Protein AF-A0A0B7H0G2-F1 (afdb_monomer)

Radius of gyration: 26.74 Å; Cα contacts (8 Å, |Δi|>4): 388; chains: 1; bounding box: 80×54×61 Å

InterPro domains:
  IPR007730 Sporulation-like domain [PF05036] (274-330)
  IPR007730 Sporulation-like domain [PS51724] (266-340)
  IPR036680 Sporulation-like domain superfamily [G3DSA:3.30.70.1070] (274-339)
  IPR036680 Sporulation-like domain su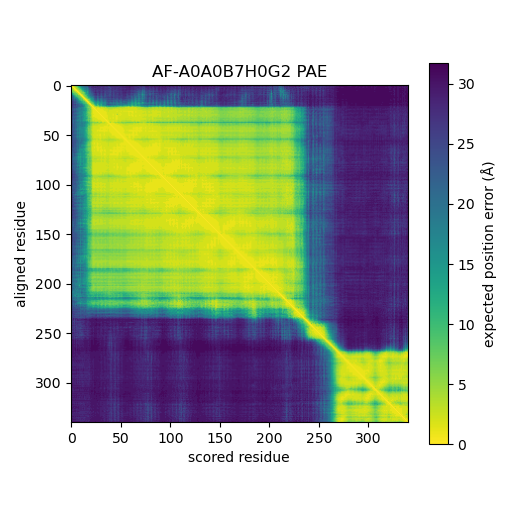perfamily [SSF110997] (275-338)
  IPR060313 TP_0752-like, middle domain [PF27498] (148-232)

Nearest PDB structures (foldseek):
  4gpk-assembly1_A  TM=4.402E-01  e=2.866E-02  Bacillus thuringiensis serovar thuringiensis
  4gpk-assembly2_F  TM=4.209E-01  e=4.394E-02  Bacillus thuringiensis serovar thuringiensis
  4gpk-assembly1_D  TM=4.429E-01  e=1.083E-01  Bacillus thuringiensis serovar thuringiensis
  4gpk-assembly2_E  TM=4.405E-01  e=1.440E-01  Bacillus thuringiensis serovar thuringiensis
  7kdt-assembly1_A  TM=3.757E-01  e=1.915E-01  Homo sapiens

Solvent-accessible surface area (backbone atoms only — not comparable to full-atom values): 19183 Å² total; per-residue (Å²): 136,81,86,83,78,87,77,92,74,69,88,83,74,79,90,63,89,72,69,67,89,78,56,53,73,67,45,48,52,51,50,54,57,31,71,68,43,96,42,71,68,56,24,50,54,45,48,69,62,51,35,79,67,46,86,49,66,70,46,27,26,53,36,25,48,52,48,19,54,53,29,45,75,72,67,37,20,61,65,16,19,54,26,19,47,56,22,22,73,69,40,58,73,72,58,18,53,53,28,42,53,52,17,27,50,20,19,41,49,54,69,35,55,67,64,20,50,55,47,42,51,54,46,60,76,73,37,57,85,86,35,66,68,32,43,50,44,54,49,52,50,35,54,48,40,43,52,66,39,90,45,72,64,51,29,49,53,22,50,50,50,44,56,53,43,55,72,37,74,76,32,59,95,43,33,57,59,38,34,41,51,52,24,58,31,65,63,41,63,67,42,46,51,48,34,40,71,76,35,65,85,38,70,52,29,32,35,81,69,70,75,40,84,80,75,94,41,57,42,70,70,60,39,67,56,38,65,68,55,53,50,46,59,66,68,60,56,74,82,67,50,73,68,52,52,51,46,52,49,52,49,56,50,52,72,72,66,77,86,78,81,92,74,81,85,63,76,93,67,77,43,60,19,31,37,63,45,80,25,77,48,62,70,62,39,48,54,54,45,53,52,40,46,76,73,71,45,70,66,47,79,44,81,45,69,46,98,85,70,51,59,32,28,34,33,38,28,67,40,48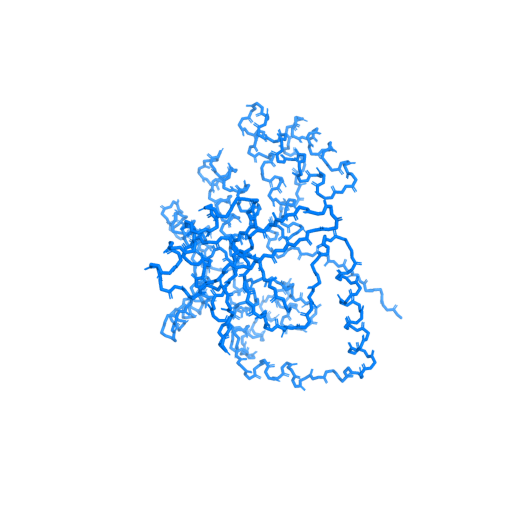,101,80,67,50,44,69,59,52,40,46,75,73,72,45,68,70,42,78,39,116

Organism: Treponema phagedenis (NCBI:txid162)

Foldseek 3Di:
DDDDDDDQDQPDPPPCPDPVVPADPVLVVQQVVLVPDPDLVSSLVSLVPVLVVDPDLVSSLVSLQNSLVSCSSVLNLVSSLVSLVSNLVSDDQPSNLVSLLSSLVSCLLVVVLVVNVVSLVVSCVRDDPLALSNLSSLVSVLLSQQLPPPDPVSNVVSLVSLVVLCPDPSNVVPVLVSLLLVCQAEVDPVSLVCNCVVPVPDVSNCPSVVNDPDPPGPSSVSRHHDVVVVVVVVVPDPPQDPVNVVVVVVVVVVVVDDDDDDDDPDPPDLFQWWWQDKALDPVVLVVVCVVCVVVVFDKDWDWDQDPVRRIITIIIGGADPVSCVVVVCVVVVTDIDGHD

Sequence (340 aa):
MKPIIFFLFAFFLNGTVFAQSGYSPAVKKLINSGLSLASAEKTIAYFSQEIPKLSAVQDRKSGFLFFANYLRLYGKNEEALLRYKEAAFLSEGKERIKHLLDAAQSAMASDKTEEAHEILQELSDICTAGSADHSKVLLYQALLDIQTAANAEEFSAALQKIQAYASKKSFAAYHSILLFTLWWINGDAAVKEKLVKQFPKSMEAAAVSGSVDISPSVFWYLMPRNPDMIKKFLSETTTYTDSQYTQARAIAEKFRETPATKQEEAAISIPKGYQLGFFKDKANAEKLLTELQKKGFTAKIQKETRASGTIYYQLFTPEDAKGSIGLKLKAAGYETFPIF

Secondary structure (DSSP, 8-state):
----------TT--S-S--GGG--HHHHHHHHHHHTSSSHHHHHHHHHHHGGG-SSHHHHHHHHHHHHHHHHHTT-HHHHHHHHHHHHHT--HHHHHHHHHHHHHHHHHTT-HHHHHHHHHHHHHHSPTTSHHHHHHHHHHHHHHHHH--SHHHHHHHHHHHHHHHH-GGGGGGHHHHHHHHHHHH--HHHHHHHHHH-TTSHHHHHHTTSSPPP--HHHHHS---HHHHHHHHHS-----HHHHHHHHHHHHHTT-S-S--------PPPSEEEEEEESSHHHHHHHHHHHHHTT---EEEEEE-TTS-EEEEEEEEPPTTS-HHHHHHHTT---EEE-

Mean predicted aligned error: 16.68 Å

pLDDT: mean 80.67, std 19.65, range [24.5, 97.81]

Structure (mmCIF, N/CA/C/O backbone):
data_AF-A0A0B7H0G2-F1
#
_entry.id   AF-A0A0B7H0G2-F1
#
loop_
_atom_site.group_PDB
_atom_site.id
_atom_site.type_symbol
_atom_site.label_atom_id
_atom_site.label_alt_id
_atom_site.label_comp_id
_atom_site.label_asym_id
_atom_site.label_entity_id
_atom_site.label_seq_id
_atom_site.pdbx_PDB_ins_code
_atom_site.Cartn_x
_atom_site.Cartn_y
_atom_site.Cartn_z
_atom_site.occupancy
_atom_site.B_iso_or_equiv
_atom_site.auth_seq_id
_atom_site.auth_comp_id
_atom_site.auth_asym_id
_atom_site.auth_atom_id
_atom_site.pdbx_PDB_model_num
ATOM 1 N N . MET A 1 1 ? -9.918 -33.971 10.025 1.00 32.53 1 MET A N 1
ATOM 2 C CA . MET A 1 1 ? -8.868 -32.952 9.812 1.00 32.53 1 MET A CA 1
ATOM 3 C C . MET A 1 1 ? -9.206 -32.209 8.532 1.00 32.53 1 MET A C 1
ATOM 5 O O . MET A 1 1 ? -9.250 -32.840 7.485 1.00 32.53 1 MET A O 1
ATOM 9 N N . LYS A 1 2 ? -9.581 -30.929 8.620 1.00 24.50 2 LYS A N 1
ATOM 10 C CA . LYS A 1 2 ? -9.848 -30.103 7.433 1.00 24.50 2 LYS A CA 1
ATOM 11 C C . LYS A 1 2 ? -8.510 -29.546 6.926 1.00 24.50 2 LYS A C 1
ATOM 13 O O . LYS A 1 2 ? -7.713 -29.132 7.766 1.00 24.50 2 LYS A O 1
ATOM 18 N N . PRO A 1 3 ? -8.240 -29.554 5.613 1.00 28.17 3 PRO A N 1
ATOM 19 C CA . PRO A 1 3 ? -7.011 -28.987 5.079 1.00 28.17 3 PRO A CA 1
ATOM 20 C C . PRO A 1 3 ? -7.015 -27.473 5.313 1.00 28.17 3 PRO A C 1
ATOM 22 O O . PRO A 1 3 ? -7.917 -26.769 4.862 1.00 28.17 3 PRO A O 1
ATOM 25 N N . ILE A 1 4 ? -6.023 -26.989 6.059 1.00 32.16 4 ILE A N 1
ATOM 26 C CA . ILE A 1 4 ? -5.746 -25.562 6.225 1.00 32.16 4 ILE A CA 1
ATOM 27 C C . ILE A 1 4 ? -5.095 -25.107 4.922 1.00 32.16 4 ILE A C 1
ATOM 29 O O . ILE A 1 4 ? -3.953 -25.456 4.629 1.00 32.16 4 ILE A O 1
ATOM 33 N N . ILE A 1 5 ? -5.855 -24.384 4.109 1.00 28.20 5 ILE A N 1
ATOM 34 C CA . ILE A 1 5 ? -5.356 -23.769 2.885 1.00 28.20 5 ILE A CA 1
ATOM 35 C C . ILE A 1 5 ? -4.750 -22.421 3.283 1.00 28.20 5 ILE A C 1
ATOM 37 O O . ILE A 1 5 ? -5.477 -21.487 3.612 1.00 28.20 5 ILE A O 1
ATOM 41 N N . PHE A 1 6 ? -3.421 -22.322 3.266 1.00 26.30 6 PHE A N 1
ATOM 42 C CA . PHE A 1 6 ? -2.716 -21.044 3.363 1.00 26.30 6 PHE A CA 1
ATOM 43 C C . PHE A 1 6 ? -2.875 -20.296 2.032 1.00 26.30 6 PHE A C 1
ATOM 45 O O . PHE A 1 6 ? -2.197 -20.608 1.054 1.00 26.30 6 PHE A O 1
ATOM 52 N N . PHE A 1 7 ? -3.784 -19.321 1.980 1.00 31.03 7 PHE A N 1
ATOM 53 C CA . PHE A 1 7 ? -3.836 -18.344 0.891 1.00 31.03 7 PHE A CA 1
ATOM 54 C C . PHE A 1 7 ? -3.073 -17.084 1.307 1.00 31.03 7 PHE A C 1
ATOM 56 O O . PHE A 1 7 ? -3.474 -16.365 2.217 1.00 31.03 7 PHE A O 1
ATOM 63 N N . LEU A 1 8 ? -1.963 -16.823 0.621 1.00 33.53 8 LEU A N 1
ATOM 64 C CA . LEU A 1 8 ? -1.166 -15.607 0.743 1.00 33.53 8 LEU A CA 1
ATOM 65 C C . LEU A 1 8 ? -1.866 -14.522 -0.093 1.00 33.53 8 LEU A C 1
ATOM 67 O O . LEU A 1 8 ? -1.796 -14.554 -1.320 1.00 33.53 8 LEU A O 1
ATOM 71 N N . PHE A 1 9 ? -2.616 -13.618 0.545 1.00 37.59 9 PHE A N 1
ATOM 72 C CA . PHE A 1 9 ? -3.346 -12.555 -0.156 1.00 37.59 9 PHE A CA 1
ATOM 73 C C . PHE A 1 9 ? -2.851 -11.174 0.276 1.00 37.59 9 PHE A C 1
ATOM 75 O O . PHE A 1 9 ? -3.058 -10.732 1.405 1.00 37.59 9 PHE A O 1
ATOM 82 N N . ALA A 1 10 ? -2.193 -10.490 -0.660 1.00 37.47 10 ALA A N 1
ATOM 83 C CA . ALA A 1 10 ? -1.831 -9.090 -0.539 1.00 37.47 10 ALA A CA 1
ATOM 84 C C . ALA A 1 10 ? -3.112 -8.247 -0.464 1.00 37.47 10 ALA A C 1
ATOM 86 O O . ALA A 1 10 ? -3.940 -8.263 -1.379 1.00 37.47 10 ALA A O 1
ATOM 87 N N . PHE A 1 11 ? -3.284 -7.505 0.628 1.00 39.31 11 PHE A N 1
ATOM 88 C CA . PHE A 1 11 ? -4.347 -6.512 0.725 1.00 39.31 11 PHE A CA 1
ATOM 89 C C . PHE A 1 11 ? -4.209 -5.513 -0.446 1.00 39.31 11 PHE A C 1
ATOM 91 O O . PHE A 1 11 ? -3.117 -5.007 -0.724 1.00 39.31 11 PHE A O 1
ATOM 98 N N . PHE A 1 12 ? -5.339 -5.253 -1.116 1.00 39.47 12 PHE A N 1
ATOM 99 C CA . PHE A 1 12 ? -5.545 -4.311 -2.230 1.00 39.47 12 PHE A CA 1
ATOM 100 C C . PHE A 1 12 ? -5.109 -4.716 -3.648 1.00 39.47 12 PHE A C 1
ATOM 102 O O . PHE A 1 12 ? -4.665 -3.877 -4.433 1.00 39.47 12 PHE A O 1
ATOM 109 N N . LEU A 1 13 ? -5.335 -5.964 -4.046 1.00 36.62 13 LEU A N 1
ATOM 110 C CA . LEU A 1 13 ? -5.293 -6.330 -5.462 1.00 36.62 13 LEU A CA 1
ATOM 111 C C . LEU A 1 13 ? -6.615 -5.960 -6.152 1.00 36.62 13 LEU A C 1
ATOM 113 O O . LEU A 1 13 ? -7.529 -6.776 -6.264 1.00 36.62 13 LEU A O 1
ATOM 117 N N . ASN A 1 14 ? -6.716 -4.727 -6.660 1.00 36.97 14 ASN A N 1
ATOM 118 C CA . ASN A 1 14 ? -7.610 -4.474 -7.790 1.00 36.97 14 ASN A CA 1
ATOM 119 C C . ASN A 1 14 ? -7.102 -5.310 -8.975 1.00 36.97 14 ASN A C 1
ATOM 121 O O . ASN A 1 14 ? -6.176 -4.899 -9.656 1.00 36.97 14 ASN A O 1
ATOM 125 N N . GLY A 1 15 ? -7.674 -6.499 -9.175 1.00 38.47 15 GLY A N 1
ATOM 126 C CA . GLY A 1 15 ? -7.979 -7.126 -10.469 1.00 38.47 15 GLY A CA 1
ATOM 127 C C . GLY A 1 15 ? -6.938 -7.234 -11.596 1.00 38.47 15 GLY A C 1
ATOM 128 O O . GLY A 1 15 ? -7.325 -7.655 -12.680 1.00 38.47 15 GLY A O 1
ATOM 129 N N . THR A 1 16 ? -5.660 -6.901 -11.418 1.00 42.38 16 THR A N 1
ATOM 130 C CA . THR A 1 16 ? -4.649 -6.989 -12.491 1.00 42.38 16 THR A CA 1
ATOM 131 C C . THR A 1 16 ? -3.380 -7.683 -12.019 1.00 42.38 16 THR A C 1
ATOM 133 O O . THR A 1 16 ? -2.269 -7.212 -12.255 1.00 42.38 16 THR A O 1
ATOM 136 N N . VAL A 1 17 ? -3.528 -8.821 -11.341 1.00 43.28 17 VAL A N 1
ATOM 137 C CA . VAL A 1 17 ? -2.393 -9.699 -11.038 1.00 43.28 17 VAL A CA 1
ATOM 138 C C . VAL A 1 17 ? -1.985 -10.379 -12.345 1.00 43.28 17 VAL A C 1
ATOM 140 O O . VAL A 1 17 ? -2.500 -11.428 -12.713 1.00 43.28 17 VAL A O 1
ATOM 143 N N . PHE A 1 18 ? -1.105 -9.702 -13.081 1.00 51.56 18 PHE A N 1
ATOM 144 C CA . PHE A 1 18 ? -0.409 -10.175 -14.277 1.00 51.56 18 PHE A CA 1
ATOM 145 C C . PHE A 1 18 ? -1.305 -10.550 -15.467 1.00 51.56 18 PHE A C 1
ATOM 147 O O . PHE A 1 18 ? -1.316 -11.690 -15.929 1.00 51.56 18 PHE A O 1
ATOM 154 N N . ALA A 1 19 ? -1.986 -9.569 -16.064 1.00 42.84 19 ALA A N 1
ATOM 155 C CA . ALA A 1 19 ? -2.494 -9.740 -17.426 1.00 42.84 19 ALA A CA 1
ATOM 156 C C . ALA A 1 19 ? -1.312 -9.783 -18.423 1.00 42.84 19 ALA A C 1
ATOM 158 O O . ALA A 1 19 ? -0.962 -8.782 -19.046 1.00 42.84 19 ALA A O 1
ATOM 159 N N . GLN A 1 20 ? -0.675 -10.951 -18.577 1.00 50.38 20 GLN A N 1
ATOM 160 C CA . GLN A 1 20 ? 0.454 -11.155 -19.500 1.00 50.38 20 GLN A CA 1
ATOM 161 C C . GLN A 1 20 ? 0.097 -10.899 -20.975 1.00 50.38 20 GLN A C 1
ATOM 163 O O . GLN A 1 20 ? 0.991 -10.706 -21.803 1.00 50.38 20 GLN A O 1
ATOM 168 N N . SER A 1 21 ? -1.191 -10.880 -21.323 1.00 50.28 21 SER A N 1
ATOM 169 C CA . SER A 1 21 ? -1.671 -10.627 -22.684 1.00 50.28 21 SER A CA 1
ATOM 170 C C . SER A 1 21 ? -1.319 -9.226 -23.202 1.00 50.28 21 SER A C 1
ATOM 172 O O . SER A 1 21 ? -1.209 -9.066 -24.414 1.00 50.28 21 SER A O 1
ATOM 174 N N . GLY A 1 22 ? -1.057 -8.252 -22.318 1.00 71.81 22 GLY A N 1
ATOM 175 C CA . GLY A 1 22 ? -0.730 -6.867 -22.687 1.00 71.81 22 GLY A CA 1
ATOM 176 C C . GLY A 1 22 ? 0.762 -6.531 -22.825 1.00 71.81 22 GLY A C 1
ATOM 177 O O . GLY A 1 22 ? 1.088 -5.443 -23.289 1.00 71.81 22 GLY A O 1
ATOM 178 N N . TYR A 1 23 ? 1.683 -7.423 -22.439 1.00 86.81 23 TYR A N 1
ATOM 179 C CA . TYR A 1 23 ? 3.118 -7.110 -22.474 1.00 86.81 23 TYR A CA 1
ATOM 180 C C . TYR A 1 23 ? 3.740 -7.301 -23.861 1.00 86.81 23 TYR A C 1
ATOM 182 O O . TYR A 1 23 ? 3.454 -8.280 -24.566 1.00 86.81 23 TYR A O 1
ATOM 190 N N . SER A 1 24 ? 4.666 -6.403 -24.209 1.00 91.12 24 SER A N 1
ATOM 191 C CA . SER A 1 24 ? 5.514 -6.544 -25.392 1.00 91.12 24 SER A CA 1
ATOM 192 C C . SER A 1 24 ? 6.410 -7.791 -25.289 1.00 91.12 24 SER A C 1
ATOM 194 O O . SER A 1 24 ? 6.661 -8.297 -24.187 1.00 91.12 24 SER A O 1
ATOM 196 N N . PRO A 1 25 ? 6.935 -8.310 -26.415 1.00 93.38 25 PRO A N 1
ATOM 197 C CA . PRO A 1 25 ? 7.859 -9.444 -26.395 1.00 93.38 25 PRO A CA 1
ATOM 198 C C . PRO A 1 25 ? 9.109 -9.198 -25.538 1.00 93.38 25 PRO A C 1
ATOM 200 O O . PRO A 1 25 ? 9.573 -10.116 -24.861 1.00 93.38 25 PRO A O 1
ATOM 203 N N . ALA A 1 26 ? 9.624 -7.963 -25.524 1.00 92.88 26 ALA A N 1
ATOM 204 C CA . ALA A 1 26 ? 10.785 -7.586 -24.724 1.00 92.88 26 ALA A CA 1
ATOM 205 C C . ALA A 1 26 ? 10.489 -7.699 -23.221 1.00 92.88 26 ALA A C 1
ATOM 207 O O . ALA A 1 26 ? 11.238 -8.349 -22.490 1.00 92.88 26 ALA A O 1
ATOM 208 N N . VAL A 1 27 ? 9.350 -7.156 -22.777 1.00 93.44 27 VAL A N 1
ATOM 209 C CA . VAL A 1 27 ? 8.922 -7.226 -21.373 1.00 93.44 27 VAL A CA 1
ATOM 210 C C . VAL A 1 27 ? 8.615 -8.667 -20.962 1.00 93.44 27 VAL A C 1
ATOM 212 O O . VAL A 1 27 ? 9.053 -9.103 -19.902 1.00 93.44 27 VAL A O 1
ATOM 215 N N . LYS A 1 28 ? 7.952 -9.457 -21.819 1.00 93.69 28 LYS A N 1
ATOM 216 C CA . LYS A 1 28 ? 7.711 -10.892 -21.567 1.00 93.69 28 LYS A CA 1
ATOM 217 C C . LYS A 1 28 ? 9.012 -11.667 -21.379 1.00 93.69 28 LYS A C 1
ATOM 219 O O . LYS A 1 28 ? 9.132 -12.445 -20.437 1.00 93.69 28 LYS A O 1
ATOM 224 N N . LYS A 1 29 ? 9.999 -11.444 -22.254 1.00 94.50 29 LYS A N 1
ATOM 225 C CA . LYS A 1 29 ? 11.314 -12.090 -22.158 1.00 94.50 29 LYS A CA 1
ATOM 226 C C . LYS A 1 29 ? 12.040 -11.705 -20.868 1.00 94.50 29 LYS A C 1
ATOM 228 O O . LYS A 1 29 ? 12.620 -12.583 -20.231 1.00 94.50 29 LYS A O 1
ATOM 233 N N . LEU A 1 30 ? 11.992 -10.430 -20.481 1.00 95.38 30 LEU A N 1
ATOM 234 C CA . LEU A 1 30 ? 12.584 -9.947 -19.233 1.00 95.38 30 LEU A CA 1
ATOM 235 C C . LEU A 1 30 ? 11.906 -10.592 -18.017 1.00 95.38 30 LEU A C 1
ATOM 237 O O . LEU A 1 30 ? 12.595 -11.143 -17.164 1.00 95.38 30 LEU A O 1
ATOM 241 N N . ILE A 1 31 ? 10.570 -10.602 -17.967 1.00 94.00 31 ILE A N 1
ATOM 242 C CA . ILE A 1 31 ? 9.806 -11.219 -16.873 1.00 94.00 31 ILE A CA 1
ATOM 243 C C . ILE A 1 31 ? 10.135 -12.708 -16.757 1.00 94.00 31 ILE A C 1
ATOM 245 O O . ILE A 1 31 ? 10.479 -13.168 -15.673 1.00 94.00 31 ILE A O 1
ATOM 249 N N . ASN A 1 32 ? 10.085 -13.455 -17.863 1.00 94.00 32 ASN A N 1
ATOM 250 C CA . ASN A 1 32 ? 10.365 -14.891 -17.850 1.00 94.00 32 ASN A CA 1
ATOM 251 C C . ASN A 1 32 ? 11.802 -15.187 -17.404 1.00 94.00 32 ASN A C 1
ATOM 253 O O . ASN A 1 32 ? 12.017 -16.099 -16.610 1.00 94.00 32 ASN A O 1
ATOM 257 N N . SER A 1 33 ? 12.774 -14.392 -17.864 1.00 93.94 33 SER A N 1
ATOM 258 C CA . SER A 1 33 ? 14.169 -14.507 -17.421 1.00 93.94 33 SER A CA 1
ATOM 259 C C . SER A 1 33 ? 14.297 -14.263 -15.917 1.00 93.94 33 SER A C 1
ATOM 261 O O . SER A 1 33 ? 14.892 -15.082 -15.222 1.00 93.94 33 SER A O 1
ATOM 263 N N . GLY A 1 34 ? 13.694 -13.190 -15.399 1.00 91.56 34 GLY A N 1
ATOM 264 C CA . GLY A 1 34 ? 13.756 -12.866 -13.975 1.00 91.56 34 GLY A CA 1
ATOM 265 C C . GLY A 1 34 ? 13.068 -13.909 -13.098 1.00 91.56 34 GLY A C 1
ATOM 266 O O . GLY A 1 34 ? 13.663 -14.383 -12.139 1.00 91.56 34 GLY A O 1
ATOM 267 N N . LEU A 1 35 ? 11.852 -14.334 -13.453 1.00 92.44 35 LEU A N 1
ATOM 268 C CA . LEU A 1 35 ? 11.097 -15.335 -12.688 1.00 92.44 35 LEU A CA 1
ATOM 269 C C . LEU A 1 35 ? 11.710 -16.743 -12.737 1.00 92.44 35 LEU A C 1
ATOM 271 O O . LEU A 1 35 ? 11.382 -17.569 -11.892 1.00 92.44 35 LEU A O 1
ATOM 275 N N . SER A 1 36 ? 12.591 -17.025 -13.703 1.00 93.75 36 SER A N 1
ATOM 276 C CA . SER A 1 36 ? 13.335 -18.292 -13.765 1.00 93.75 36 SER A CA 1
ATOM 277 C C . SER A 1 36 ? 14.493 -18.379 -12.761 1.00 93.75 36 SER A C 1
ATOM 279 O O . SER A 1 36 ? 15.094 -19.443 -12.602 1.00 93.75 36 SER A O 1
ATOM 281 N N . LEU A 1 37 ? 14.827 -17.276 -12.082 1.00 91.19 37 LEU A N 1
ATOM 282 C CA . LEU A 1 37 ? 15.909 -17.241 -11.104 1.00 91.19 37 LEU A CA 1
ATOM 283 C C . LEU A 1 37 ? 15.518 -17.949 -9.802 1.00 91.19 37 LEU A C 1
ATOM 285 O O . LEU A 1 37 ? 14.370 -17.954 -9.371 1.00 91.19 37 LEU A O 1
ATOM 289 N N . ALA A 1 38 ? 16.523 -18.532 -9.149 1.00 85.00 38 ALA A N 1
ATOM 290 C CA . ALA A 1 38 ? 16.329 -19.447 -8.025 1.00 85.00 38 ALA A CA 1
ATOM 291 C C . ALA A 1 38 ? 15.838 -18.798 -6.715 1.00 85.00 38 ALA A C 1
ATOM 293 O O . ALA A 1 38 ? 15.498 -19.526 -5.786 1.00 85.00 38 ALA A O 1
ATOM 294 N N . SER A 1 39 ? 15.851 -17.465 -6.590 1.00 90.44 39 SER A N 1
ATOM 295 C CA . SER A 1 39 ? 15.411 -16.782 -5.366 1.00 90.44 39 SER A CA 1
ATOM 296 C C . SER A 1 39 ? 14.827 -15.401 -5.647 1.00 90.44 39 SER A C 1
ATOM 298 O O . SER A 1 39 ? 15.157 -14.769 -6.654 1.00 90.44 39 SER A O 1
ATOM 300 N N . ALA A 1 40 ? 13.991 -14.917 -4.724 1.00 89.00 40 ALA A N 1
ATOM 301 C CA . ALA A 1 40 ? 13.360 -13.607 -4.826 1.00 89.00 40 ALA A CA 1
ATOM 302 C C . ALA A 1 40 ? 14.392 -12.471 -4.854 1.00 89.00 40 ALA A C 1
ATOM 304 O O . ALA A 1 40 ? 14.242 -11.525 -5.618 1.00 89.00 40 ALA A O 1
ATOM 305 N N . GLU A 1 41 ? 15.483 -12.585 -4.098 1.00 92.69 41 GLU A N 1
ATOM 306 C CA . GLU A 1 41 ? 16.562 -11.593 -4.058 1.00 92.69 41 GLU A CA 1
ATOM 307 C C . GLU A 1 41 ? 17.255 -11.477 -5.415 1.00 92.69 41 GLU A C 1
ATOM 309 O O . GLU A 1 41 ? 17.498 -10.370 -5.895 1.00 92.69 41 GLU A O 1
ATOM 314 N N . LYS A 1 42 ? 17.530 -12.615 -6.068 1.00 91.69 42 LYS A N 1
ATOM 315 C CA . LYS A 1 42 ? 18.118 -12.634 -7.414 1.00 91.69 42 LYS A CA 1
ATOM 316 C C . LYS A 1 42 ? 17.160 -12.037 -8.440 1.00 91.69 42 LYS A C 1
ATOM 318 O O . LYS A 1 42 ? 17.595 -11.251 -9.276 1.00 91.69 42 LYS A O 1
ATOM 323 N N . THR A 1 43 ? 15.872 -12.360 -8.345 1.00 93.88 43 THR A N 1
ATOM 324 C CA . THR A 1 43 ? 14.821 -11.791 -9.199 1.00 93.88 43 THR A CA 1
ATOM 325 C C . THR A 1 43 ? 14.707 -10.276 -9.034 1.00 93.88 43 THR A C 1
ATOM 327 O O . THR A 1 43 ? 14.676 -9.549 -10.024 1.00 93.88 43 THR A O 1
ATOM 330 N N . ILE A 1 44 ? 14.716 -9.781 -7.794 1.00 92.94 44 ILE A N 1
ATOM 331 C CA . ILE A 1 44 ? 14.668 -8.347 -7.477 1.00 92.94 44 ILE A CA 1
ATOM 332 C C . ILE A 1 44 ? 15.905 -7.630 -8.019 1.00 92.94 44 ILE A C 1
ATOM 334 O O . ILE A 1 44 ? 15.772 -6.604 -8.686 1.00 92.94 44 ILE A O 1
ATOM 338 N N . ALA A 1 45 ? 17.100 -8.178 -7.780 1.00 93.56 45 ALA A N 1
ATOM 339 C CA . ALA A 1 45 ? 18.346 -7.612 -8.289 1.00 93.56 45 ALA A CA 1
ATOM 340 C C . ALA A 1 45 ? 18.353 -7.556 -9.825 1.00 93.56 45 ALA A C 1
ATOM 342 O O . ALA A 1 45 ? 18.697 -6.527 -10.407 1.00 93.56 45 ALA A O 1
ATOM 343 N N . TYR A 1 46 ? 17.903 -8.633 -10.475 1.00 95.81 46 TYR A N 1
ATOM 344 C CA . TYR A 1 46 ? 17.782 -8.712 -11.926 1.00 95.81 46 TYR A CA 1
ATOM 345 C C . TYR A 1 46 ? 16.828 -7.647 -12.481 1.00 95.81 46 TYR A C 1
ATOM 347 O O . TYR A 1 46 ? 17.203 -6.891 -13.375 1.00 95.81 46 TYR A O 1
ATOM 355 N N . PHE A 1 47 ? 15.616 -7.528 -11.933 1.00 96.62 47 PHE A N 1
ATOM 356 C CA . PHE A 1 47 ? 14.650 -6.526 -12.391 1.00 96.62 47 PHE A CA 1
ATOM 357 C C . PHE A 1 47 ? 15.131 -5.092 -12.165 1.00 96.62 47 PHE A C 1
ATOM 359 O O . PHE A 1 47 ? 15.007 -4.269 -13.072 1.00 96.62 47 PHE A O 1
ATOM 366 N N . SER A 1 48 ? 15.742 -4.811 -11.012 1.00 94.19 48 SER A N 1
ATOM 367 C CA . SER A 1 48 ? 16.334 -3.503 -10.710 1.00 94.19 48 SER A CA 1
ATOM 368 C C . SER A 1 48 ? 17.395 -3.096 -11.740 1.00 94.19 48 SER A C 1
ATOM 370 O O . SER A 1 48 ? 17.465 -1.935 -12.141 1.00 94.19 48 SER A O 1
ATOM 372 N N . GLN A 1 49 ? 18.186 -4.059 -12.225 1.00 94.56 49 GLN A N 1
ATOM 373 C CA . GLN A 1 49 ? 19.248 -3.806 -13.194 1.00 94.56 49 GLN A CA 1
ATOM 374 C C . GLN A 1 49 ? 18.751 -3.738 -14.646 1.00 94.56 49 GLN A C 1
ATOM 376 O O . GLN A 1 49 ? 19.233 -2.910 -15.420 1.00 94.56 49 GLN A O 1
ATOM 381 N N . GLU A 1 50 ? 17.833 -4.618 -15.045 1.00 96.00 50 GLU A N 1
ATOM 382 C CA . GLU A 1 50 ? 17.483 -4.809 -16.457 1.00 96.00 50 GLU A CA 1
ATOM 383 C C . GLU A 1 50 ? 16.322 -3.931 -16.930 1.00 96.00 50 GLU A C 1
ATOM 385 O O . GLU A 1 50 ? 16.317 -3.503 -18.085 1.00 96.00 50 GLU A O 1
ATOM 390 N N . ILE A 1 51 ? 15.359 -3.598 -16.063 1.00 93.31 51 ILE A N 1
ATOM 391 C CA . ILE A 1 51 ? 14.209 -2.768 -16.461 1.00 93.31 51 ILE A CA 1
ATOM 392 C C . ILE A 1 51 ? 14.645 -1.378 -16.953 1.00 93.31 51 ILE A C 1
ATOM 394 O O . ILE A 1 51 ? 14.180 -0.979 -18.023 1.00 93.31 51 ILE A O 1
ATOM 398 N N . PRO A 1 52 ? 15.564 -0.648 -16.282 1.00 93.12 52 PRO A N 1
ATOM 399 C CA . PRO A 1 52 ? 16.012 0.663 -16.760 1.00 93.12 52 PRO A CA 1
ATOM 400 C C . PRO A 1 52 ? 16.683 0.630 -18.142 1.00 93.12 52 PRO A C 1
ATOM 402 O O . PRO A 1 52 ? 16.702 1.646 -18.835 1.00 93.12 52 PRO A O 1
ATOM 405 N N . LYS A 1 53 ? 17.214 -0.528 -18.558 1.00 93.56 53 LYS A N 1
ATOM 406 C CA . LYS A 1 53 ? 17.918 -0.711 -19.838 1.00 93.56 53 LYS A CA 1
ATOM 407 C C . LYS A 1 53 ? 16.979 -0.935 -21.025 1.00 93.56 53 LYS A C 1
ATOM 409 O O . LYS A 1 53 ? 17.435 -0.893 -22.167 1.00 93.56 53 LYS A O 1
ATOM 414 N N . LEU A 1 54 ? 15.687 -1.187 -20.792 1.00 91.44 54 LEU A N 1
ATOM 415 C CA . LEU A 1 54 ? 14.712 -1.334 -21.875 1.00 91.44 54 LEU A CA 1
ATOM 416 C C . LE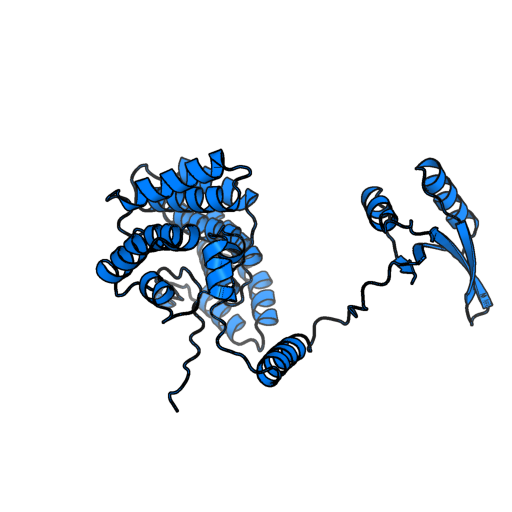U A 1 54 ? 14.654 -0.034 -22.682 1.00 91.44 54 LEU A C 1
ATOM 418 O O . LEU A 1 54 ? 14.559 1.047 -22.108 1.00 91.44 54 LEU A O 1
ATOM 422 N N . SER A 1 55 ? 14.705 -0.122 -24.010 1.00 88.81 55 SER A N 1
ATOM 423 C CA . SER A 1 55 ? 14.803 1.051 -24.888 1.00 88.81 55 SER A CA 1
ATOM 424 C C . SER A 1 55 ? 13.488 1.830 -24.988 1.00 88.81 55 SER A C 1
ATOM 426 O O . SER A 1 55 ? 13.491 3.062 -24.921 1.00 88.81 55 SER A O 1
ATOM 428 N N . ALA A 1 56 ? 12.355 1.131 -25.088 1.00 90.75 56 ALA A N 1
ATOM 429 C CA . ALA A 1 56 ? 11.043 1.755 -25.195 1.00 90.75 56 ALA A CA 1
ATOM 430 C C . ALA A 1 56 ? 10.527 2.248 -23.832 1.00 90.75 56 ALA A C 1
ATOM 432 O O . ALA A 1 56 ? 10.517 1.515 -22.844 1.00 90.75 56 ALA A O 1
ATOM 433 N N . VAL A 1 57 ? 10.017 3.485 -23.797 1.00 90.69 57 VAL A N 1
ATOM 434 C CA . VAL A 1 57 ? 9.400 4.090 -22.598 1.00 90.69 57 VAL A CA 1
ATOM 435 C C . VAL A 1 57 ? 8.251 3.226 -22.067 1.00 90.69 57 VAL A C 1
ATOM 437 O O . VAL A 1 57 ? 8.164 2.980 -20.866 1.00 90.69 57 VAL A O 1
ATOM 440 N N . GLN A 1 58 ? 7.403 2.718 -22.965 1.00 88.75 58 GLN A N 1
ATOM 441 C CA . GLN A 1 58 ? 6.266 1.864 -22.607 1.00 88.75 58 GLN A CA 1
ATOM 442 C C . GLN A 1 58 ? 6.703 0.520 -22.010 1.00 88.75 58 GLN A C 1
ATOM 444 O O . GLN A 1 58 ? 6.051 0.012 -21.094 1.00 88.75 58 GLN A O 1
ATOM 449 N N . ASP A 1 59 ? 7.829 -0.025 -22.476 1.00 92.19 59 ASP A N 1
ATOM 450 C CA . ASP A 1 59 ? 8.399 -1.257 -21.933 1.00 92.19 59 ASP A CA 1
ATOM 451 C C . ASP A 1 59 ? 8.972 -1.020 -20.533 1.00 92.19 59 ASP A C 1
ATOM 453 O O . ASP A 1 59 ? 8.698 -1.810 -19.630 1.00 92.19 59 ASP A O 1
ATOM 457 N N . ARG A 1 60 ? 9.683 0.099 -20.318 1.00 93.62 60 ARG A N 1
ATOM 458 C CA . ARG A 1 60 ? 10.149 0.505 -18.981 1.00 93.62 60 ARG A CA 1
ATOM 459 C C . ARG A 1 60 ? 8.987 0.676 -18.012 1.00 93.62 60 ARG A C 1
ATOM 461 O O . ARG A 1 60 ? 9.008 0.070 -16.948 1.00 93.62 60 ARG A O 1
ATOM 468 N N . LYS A 1 61 ? 7.947 1.426 -18.398 1.00 93.06 61 LYS A N 1
ATOM 469 C CA . LYS A 1 61 ? 6.728 1.599 -17.589 1.00 93.06 61 LYS A CA 1
ATOM 470 C C . LYS A 1 61 ? 6.128 0.245 -17.203 1.00 93.06 61 LYS A C 1
ATOM 472 O O . LYS A 1 61 ? 5.917 -0.027 -16.025 1.00 93.06 61 LYS A O 1
ATOM 477 N N . SER A 1 62 ? 5.895 -0.620 -18.189 1.00 92.12 62 SER A N 1
ATOM 478 C CA . SER A 1 62 ? 5.309 -1.948 -17.973 1.00 92.12 62 SER A CA 1
ATOM 479 C C . SER A 1 62 ? 6.182 -2.833 -17.078 1.00 92.12 62 SER A C 1
ATOM 481 O O . SER A 1 62 ? 5.660 -3.541 -16.216 1.00 92.12 62 SER A O 1
ATOM 483 N N . GLY A 1 63 ? 7.505 -2.764 -17.254 1.00 92.56 63 GLY A N 1
ATOM 484 C CA . GLY A 1 63 ? 8.485 -3.446 -16.416 1.00 92.56 63 GLY A CA 1
ATOM 485 C C . GLY A 1 63 ? 8.445 -2.956 -14.970 1.00 92.56 63 GLY A C 1
ATOM 486 O O . GLY A 1 63 ? 8.329 -3.775 -14.062 1.00 92.56 63 GLY A O 1
ATOM 487 N N . PHE A 1 64 ? 8.463 -1.639 -14.743 1.00 95.12 64 PHE A N 1
ATOM 488 C CA . PHE A 1 64 ? 8.377 -1.061 -13.400 1.00 95.12 64 PHE A CA 1
ATOM 489 C C . PHE A 1 64 ? 7.071 -1.434 -12.696 1.00 95.12 64 PHE A C 1
ATOM 491 O O . PHE A 1 64 ? 7.113 -1.818 -11.532 1.00 95.12 64 PHE A O 1
ATOM 498 N N . LEU A 1 65 ? 5.930 -1.430 -13.394 1.00 94.75 65 LEU A N 1
ATOM 499 C CA . LEU A 1 65 ? 4.655 -1.881 -12.821 1.00 94.75 65 LEU A CA 1
ATOM 500 C C . LEU A 1 65 ? 4.672 -3.357 -12.438 1.00 94.75 65 LEU A C 1
ATOM 502 O O . LEU A 1 65 ? 4.188 -3.727 -11.367 1.00 94.75 65 LEU A O 1
ATOM 506 N N . PHE A 1 66 ? 5.222 -4.215 -13.299 1.00 94.94 66 PHE A N 1
ATOM 507 C CA . PHE A 1 66 ? 5.383 -5.628 -12.971 1.00 94.94 66 PHE A CA 1
ATOM 508 C C . PHE A 1 66 ? 6.254 -5.793 -11.721 1.00 94.94 66 PHE A C 1
ATOM 510 O O . PHE A 1 66 ? 5.891 -6.516 -10.793 1.00 94.94 66 PHE A O 1
ATOM 517 N N . PHE A 1 67 ? 7.380 -5.083 -11.677 1.00 95.88 67 PHE A N 1
ATOM 518 C CA . PHE A 1 67 ? 8.332 -5.167 -10.583 1.00 95.88 67 PHE A CA 1
ATOM 519 C C . PHE A 1 67 ? 7.756 -4.633 -9.266 1.00 95.88 67 PHE A C 1
ATOM 521 O O . PHE A 1 67 ? 7.908 -5.282 -8.236 1.00 95.88 67 PHE A O 1
ATOM 528 N N . ALA A 1 68 ? 7.017 -3.523 -9.294 1.00 94.56 68 ALA A N 1
ATOM 529 C CA . ALA A 1 68 ? 6.323 -2.978 -8.129 1.00 94.56 68 ALA A CA 1
ATOM 530 C C . ALA A 1 68 ? 5.329 -3.987 -7.530 1.00 94.56 68 ALA A C 1
ATOM 532 O O . ALA A 1 68 ? 5.304 -4.216 -6.319 1.00 94.56 68 ALA A O 1
ATOM 533 N N . ASN A 1 69 ? 4.544 -4.648 -8.387 1.00 92.06 69 ASN A N 1
ATOM 534 C CA . ASN A 1 69 ? 3.627 -5.706 -7.969 1.00 92.06 69 ASN A CA 1
ATOM 535 C C . ASN A 1 69 ? 4.371 -6.908 -7.381 1.00 92.06 69 ASN A C 1
ATOM 537 O O . ASN A 1 69 ? 3.973 -7.418 -6.336 1.00 92.06 69 ASN A O 1
ATOM 541 N N . TYR A 1 70 ? 5.470 -7.328 -8.012 1.00 92.44 70 TYR A N 1
ATOM 542 C CA . TYR A 1 70 ? 6.318 -8.396 -7.491 1.00 92.44 70 TYR A CA 1
ATOM 543 C C . TYR A 1 70 ? 6.854 -8.052 -6.093 1.00 92.44 70 TYR A C 1
ATOM 545 O O . TYR A 1 70 ? 6.705 -8.846 -5.172 1.00 92.44 70 TYR A O 1
ATOM 553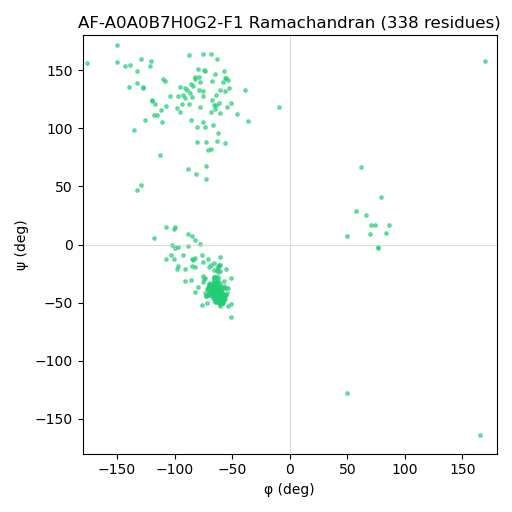 N N . LEU A 1 71 ? 7.388 -6.845 -5.893 1.00 91.88 71 LEU A N 1
ATOM 554 C CA . LEU A 1 71 ? 7.903 -6.380 -4.600 1.00 91.88 71 LEU A CA 1
ATOM 555 C C . LEU A 1 71 ? 6.831 -6.393 -3.500 1.00 91.88 71 LEU A C 1
ATOM 557 O O . LEU A 1 71 ? 7.103 -6.841 -2.384 1.00 91.88 71 LEU A O 1
ATOM 561 N N . ARG A 1 72 ? 5.594 -5.986 -3.817 1.00 87.19 72 ARG A N 1
ATOM 562 C CA . ARG A 1 72 ? 4.464 -6.044 -2.873 1.00 87.19 72 ARG A CA 1
ATOM 563 C C . ARG A 1 72 ? 4.135 -7.462 -2.412 1.00 87.19 72 ARG A C 1
ATOM 565 O O . ARG A 1 72 ? 3.790 -7.635 -1.247 1.00 87.19 72 ARG A O 1
ATOM 572 N N . LEU A 1 73 ? 4.270 -8.472 -3.277 1.00 86.25 73 LEU A N 1
ATOM 573 C CA . LEU A 1 73 ? 4.056 -9.875 -2.887 1.00 86.25 73 LEU A CA 1
ATOM 574 C C . LEU A 1 73 ? 5.045 -10.338 -1.808 1.00 86.25 73 LEU A C 1
ATOM 576 O O . LEU A 1 73 ? 4.707 -11.202 -1.005 1.00 86.25 73 LEU A O 1
ATOM 580 N N . TYR A 1 74 ? 6.233 -9.734 -1.762 1.00 86.25 74 TYR A N 1
ATOM 581 C CA . TYR A 1 74 ? 7.273 -10.013 -0.770 1.00 86.25 74 TYR A CA 1
ATOM 582 C C . TYR A 1 74 ? 7.311 -8.981 0.368 1.00 86.25 74 TYR A C 1
ATOM 584 O O . TYR A 1 74 ? 8.297 -8.905 1.096 1.00 86.25 74 TYR A O 1
ATOM 592 N N . GLY A 1 75 ? 6.268 -8.157 0.519 1.00 85.38 75 GLY A N 1
ATOM 593 C CA . GLY A 1 75 ? 6.181 -7.154 1.586 1.00 85.38 75 GLY A CA 1
ATOM 594 C C . GLY A 1 75 ? 7.158 -5.979 1.449 1.00 85.38 75 GLY A C 1
ATOM 595 O O . GLY A 1 75 ? 7.247 -5.152 2.354 1.00 85.38 75 GLY A O 1
ATOM 596 N N . LYS A 1 76 ? 7.866 -5.855 0.319 1.00 89.19 76 LYS A N 1
ATOM 597 C CA . LYS A 1 76 ? 8.843 -4.788 0.043 1.00 89.19 76 LYS A CA 1
ATOM 598 C C . LYS A 1 76 ? 8.144 -3.512 -0.433 1.00 89.19 76 LYS A C 1
ATOM 600 O O . LYS A 1 76 ? 8.337 -3.050 -1.557 1.00 89.19 76 LYS A O 1
ATOM 605 N N . ASN A 1 77 ? 7.279 -2.967 0.420 1.00 88.94 77 ASN A N 1
ATOM 606 C CA . ASN A 1 77 ? 6.382 -1.862 0.078 1.00 88.94 77 ASN A CA 1
ATOM 607 C C . ASN A 1 77 ? 7.124 -0.550 -0.226 1.00 88.94 77 ASN A C 1
ATOM 609 O O . ASN A 1 77 ? 6.741 0.139 -1.166 1.00 88.94 77 ASN A O 1
ATOM 613 N N . GLU A 1 78 ? 8.217 -0.250 0.478 1.00 91.94 78 GLU A N 1
ATOM 614 C CA . GLU A 1 78 ? 9.046 0.936 0.205 1.00 91.94 78 GLU A CA 1
ATOM 615 C C . GLU A 1 78 ? 9.749 0.844 -1.163 1.00 91.94 78 GLU A C 1
ATOM 617 O O . GLU A 1 78 ? 9.743 1.789 -1.949 1.00 91.94 78 GLU A O 1
ATOM 622 N N . GLU A 1 79 ? 10.289 -0.328 -1.513 1.00 93.31 79 GLU A N 1
ATOM 623 C CA . GLU A 1 79 ? 10.873 -0.546 -2.843 1.00 93.31 79 GLU A CA 1
ATOM 624 C C . GLU A 1 79 ? 9.792 -0.465 -3.935 1.00 93.31 79 GLU A C 1
ATOM 626 O O . GLU A 1 79 ? 10.035 0.097 -5.005 1.00 93.31 79 GLU A O 1
ATOM 631 N N . ALA A 1 80 ? 8.595 -1.003 -3.668 1.00 94.00 80 ALA A N 1
ATOM 632 C CA . ALA A 1 80 ? 7.463 -0.960 -4.590 1.00 94.00 80 ALA A CA 1
ATOM 633 C C . ALA A 1 80 ? 6.965 0.470 -4.838 1.00 94.00 80 ALA A C 1
ATOM 635 O O . ALA A 1 80 ? 6.685 0.816 -5.985 1.00 94.00 80 ALA A O 1
ATOM 636 N N . LEU A 1 81 ? 6.901 1.301 -3.793 1.00 95.56 81 LEU A N 1
ATOM 637 C CA . LEU A 1 81 ? 6.588 2.729 -3.876 1.00 95.56 81 LEU A CA 1
ATOM 638 C C . LEU A 1 81 ? 7.472 3.423 -4.916 1.00 95.56 81 LEU A C 1
ATOM 640 O O . LEU A 1 81 ? 6.954 4.057 -5.837 1.00 95.56 81 LEU A O 1
ATOM 644 N N . LEU A 1 82 ? 8.791 3.226 -4.836 1.00 95.38 82 LEU A N 1
ATOM 645 C CA . LEU A 1 82 ? 9.726 3.808 -5.798 1.00 95.38 82 LEU A CA 1
ATOM 646 C C . LEU A 1 82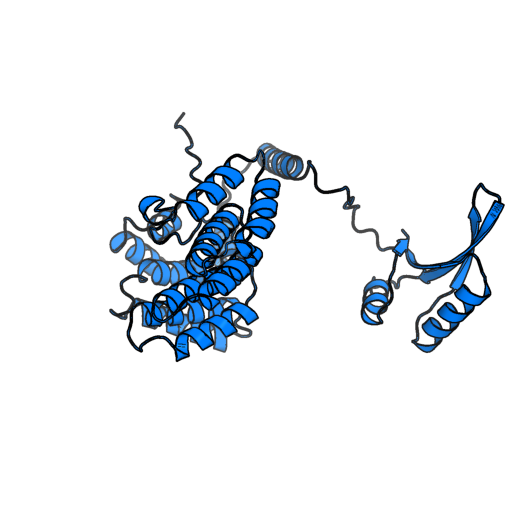 ? 9.424 3.353 -7.236 1.00 95.38 82 LEU A C 1
ATOM 648 O O . LEU A 1 82 ? 9.378 4.181 -8.145 1.00 95.38 82 LEU A O 1
ATOM 652 N N . ARG A 1 83 ? 9.142 2.060 -7.446 1.00 96.75 83 ARG A N 1
ATOM 653 C CA . ARG A 1 83 ? 8.812 1.534 -8.783 1.00 96.75 83 ARG A CA 1
ATOM 654 C C . ARG A 1 83 ? 7.490 2.075 -9.326 1.00 96.75 83 ARG A C 1
ATOM 656 O O . ARG A 1 83 ? 7.388 2.351 -10.520 1.00 96.75 83 ARG A O 1
ATOM 663 N N . TYR A 1 84 ? 6.483 2.267 -8.476 1.00 97.25 84 TYR A N 1
ATOM 664 C CA . TYR A 1 84 ? 5.239 2.916 -8.890 1.00 97.25 84 TYR A CA 1
ATOM 665 C C . TYR A 1 84 ? 5.451 4.384 -9.258 1.00 97.25 84 TYR A C 1
ATOM 667 O O . TYR A 1 84 ? 4.877 4.829 -10.250 1.00 97.25 84 TYR A O 1
ATOM 675 N N . LYS A 1 85 ? 6.309 5.119 -8.537 1.00 96.00 85 LYS A N 1
ATOM 676 C CA . LYS A 1 85 ? 6.685 6.498 -8.897 1.00 96.00 85 LYS A CA 1
ATOM 677 C C . LYS A 1 85 ? 7.418 6.554 -10.239 1.00 96.00 85 LYS A C 1
ATOM 679 O O . LYS A 1 85 ? 7.081 7.392 -11.071 1.00 96.00 85 LYS A O 1
ATOM 684 N N . GLU A 1 86 ? 8.347 5.631 -10.496 1.00 94.75 86 GLU A N 1
ATOM 685 C CA . GLU A 1 86 ? 9.021 5.504 -11.799 1.00 94.75 86 GLU A CA 1
ATOM 686 C C . GLU A 1 86 ? 8.017 5.210 -12.926 1.00 94.75 86 GLU A C 1
ATOM 688 O O . GLU A 1 86 ? 8.056 5.847 -13.978 1.00 94.75 86 GLU A O 1
ATOM 693 N N . ALA A 1 87 ? 7.063 4.301 -12.707 1.00 92.06 87 ALA A N 1
ATOM 694 C CA . ALA A 1 87 ? 6.007 4.030 -13.680 1.00 92.06 87 ALA A CA 1
ATOM 695 C C . ALA A 1 87 ? 5.078 5.238 -13.894 1.00 92.06 87 ALA A C 1
ATOM 697 O O . ALA A 1 87 ? 4.734 5.555 -15.035 1.00 92.06 87 ALA A O 1
ATOM 698 N N . ALA A 1 88 ? 4.693 5.935 -12.823 1.00 93.06 88 ALA A N 1
ATOM 699 C CA . ALA A 1 88 ? 3.860 7.132 -12.876 1.00 93.06 88 ALA A CA 1
ATOM 700 C C . ALA A 1 88 ? 4.544 8.277 -13.633 1.00 93.06 88 ALA A C 1
ATOM 702 O O . ALA A 1 88 ? 3.894 8.953 -14.425 1.00 93.06 88 ALA A O 1
ATOM 703 N N . PHE A 1 89 ? 5.853 8.458 -13.443 1.00 93.88 89 PHE A N 1
ATOM 704 C CA . PHE A 1 89 ? 6.649 9.446 -14.170 1.00 93.88 89 PHE A CA 1
ATOM 705 C C . PHE A 1 89 ? 6.637 9.206 -15.688 1.00 93.88 89 PHE A C 1
ATOM 707 O O . PHE A 1 89 ? 6.650 10.152 -16.467 1.00 93.88 89 PHE A O 1
ATOM 714 N N . LEU A 1 90 ? 6.560 7.942 -16.115 1.00 90.62 90 LEU A N 1
ATOM 715 C CA . LEU A 1 90 ? 6.465 7.547 -17.526 1.00 90.62 90 LEU A CA 1
ATOM 716 C C . LEU A 1 90 ? 5.017 7.475 -18.049 1.00 90.62 90 LEU A C 1
ATOM 718 O O . LEU A 1 90 ? 4.783 6.939 -19.137 1.00 90.62 90 LEU A O 1
ATOM 722 N N . SER A 1 91 ? 4.043 7.945 -17.270 1.00 91.44 91 SER A N 1
ATOM 723 C CA . SER A 1 91 ? 2.614 7.833 -17.565 1.00 91.44 91 SER A CA 1
ATOM 724 C C . SER A 1 91 ? 1.939 9.189 -17.655 1.00 91.44 91 SER A C 1
ATOM 726 O O . SER A 1 91 ? 2.376 10.165 -17.054 1.00 91.44 91 SER A O 1
ATOM 728 N N . GLU A 1 92 ? 0.802 9.224 -18.344 1.00 90.12 92 GLU A N 1
ATOM 729 C CA . GLU A 1 92 ? 0.002 10.434 -18.519 1.00 90.12 92 GLU A CA 1
ATOM 730 C C . GLU A 1 92 ? -1.467 10.186 -18.155 1.00 90.12 92 GLU A C 1
ATOM 732 O O . GLU A 1 92 ? -1.948 9.046 -18.107 1.00 90.12 92 GLU A O 1
ATOM 737 N N . GLY A 1 93 ? -2.189 11.272 -17.870 1.00 91.75 93 GLY A N 1
ATOM 738 C CA . GLY A 1 93 ? -3.626 11.257 -17.599 1.00 91.75 93 GLY A CA 1
ATOM 739 C C . GLY A 1 93 ? -4.048 10.210 -16.561 1.00 91.75 93 GLY A C 1
ATOM 740 O O . GLY A 1 93 ? -3.507 10.135 -15.458 1.00 91.75 93 GLY A O 1
ATOM 741 N N . LYS A 1 94 ? -5.032 9.378 -16.924 1.00 91.88 94 LYS A N 1
ATOM 742 C CA . LYS A 1 94 ? -5.616 8.374 -16.018 1.00 91.88 94 LYS A CA 1
ATOM 743 C C . LYS A 1 94 ? -4.646 7.264 -15.609 1.00 91.88 94 LYS A C 1
ATOM 745 O O . LYS A 1 94 ? -4.826 6.687 -14.542 1.00 91.88 94 LYS A O 1
ATOM 750 N N . GLU A 1 95 ? -3.652 6.929 -16.431 1.00 91.75 95 GLU A N 1
ATOM 751 C CA . GLU A 1 95 ? -2.665 5.903 -16.062 1.00 91.75 95 GLU A CA 1
ATOM 752 C C . GLU A 1 95 ? -1.758 6.407 -14.942 1.00 91.75 95 GLU A C 1
ATOM 754 O O . GLU A 1 95 ? -1.560 5.714 -13.945 1.00 91.75 95 GLU A O 1
ATOM 759 N N . ARG A 1 96 ? -1.306 7.661 -15.053 1.00 94.38 96 ARG A N 1
ATOM 760 C CA . ARG A 1 96 ? -0.508 8.321 -14.019 1.00 94.38 96 ARG A CA 1
ATOM 761 C C . ARG A 1 96 ? -1.224 8.342 -12.671 1.00 94.38 96 ARG 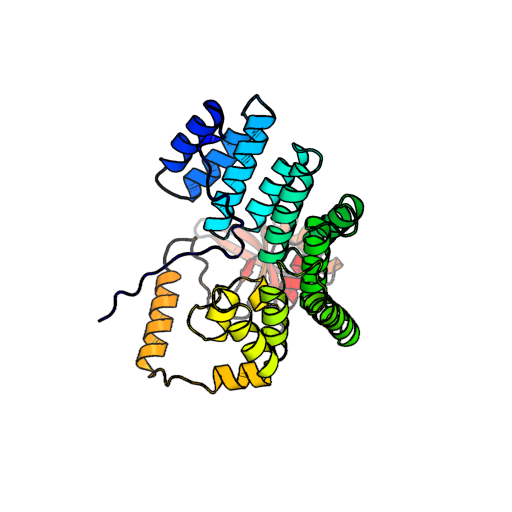A C 1
ATOM 763 O O . ARG A 1 96 ? -0.631 7.960 -11.668 1.00 94.38 96 ARG A O 1
ATOM 770 N N . ILE A 1 97 ? -2.508 8.713 -12.663 1.00 95.94 97 ILE A N 1
ATOM 771 C CA . ILE A 1 97 ? -3.349 8.721 -11.454 1.00 95.94 97 ILE A CA 1
ATOM 772 C C . ILE A 1 97 ? -3.378 7.337 -10.794 1.00 95.94 97 ILE A C 1
ATOM 774 O O . ILE A 1 97 ? -3.173 7.223 -9.588 1.00 95.94 97 ILE A O 1
ATOM 778 N N . LYS A 1 98 ? -3.585 6.270 -11.575 1.00 94.94 98 LYS A N 1
ATOM 779 C CA . LYS A 1 98 ? -3.613 4.900 -11.041 1.00 94.94 98 LYS A CA 1
ATOM 780 C C . LYS A 1 98 ? -2.289 4.514 -10.388 1.00 94.94 98 LYS A C 1
ATOM 782 O O . LYS A 1 98 ? -2.293 3.998 -9.278 1.00 94.94 98 LYS A O 1
ATOM 787 N N . HIS A 1 99 ? -1.168 4.797 -11.045 1.00 94.38 99 HIS A N 1
ATOM 788 C CA . HIS A 1 99 ? 0.148 4.428 -10.524 1.00 94.38 99 HIS A CA 1
ATOM 789 C C . HIS A 1 99 ? 0.543 5.246 -9.295 1.00 94.38 99 HIS A C 1
ATOM 791 O O . HIS A 1 99 ? 1.132 4.697 -8.372 1.00 94.38 99 HIS A O 1
ATOM 797 N N . LEU A 1 100 ? 0.162 6.524 -9.229 1.00 97.31 100 LEU A N 1
ATOM 798 C CA . LEU A 1 100 ? 0.328 7.327 -8.017 1.00 97.31 100 LEU A CA 1
ATOM 799 C C . LEU A 1 100 ? -0.569 6.841 -6.871 1.00 97.31 100 LEU A C 1
ATOM 801 O O . LEU A 1 100 ? -0.136 6.838 -5.725 1.00 97.31 100 LEU A O 1
ATOM 805 N N . LEU A 1 101 ? -1.788 6.370 -7.151 1.00 97.06 101 LEU A N 1
ATOM 806 C CA . LEU A 1 101 ? -2.634 5.739 -6.130 1.00 97.06 101 LEU A CA 1
ATOM 807 C C . LEU A 1 101 ? -2.010 4.447 -5.582 1.00 97.06 101 LEU A C 1
ATOM 809 O O . LEU A 1 101 ? -2.117 4.178 -4.384 1.00 97.06 101 LEU A O 1
ATOM 813 N N . ASP A 1 102 ? -1.366 3.654 -6.440 1.00 96.06 102 ASP A N 1
ATOM 814 C CA . ASP A 1 102 ? -0.628 2.460 -6.019 1.00 96.06 102 ASP A CA 1
ATOM 815 C C . ASP A 1 102 ? 0.637 2.833 -5.224 1.00 96.06 102 ASP A C 1
ATOM 817 O O . ASP A 1 102 ? 0.927 2.201 -4.207 1.00 96.06 102 ASP A O 1
ATOM 821 N N . ALA A 1 103 ? 1.333 3.906 -5.618 1.00 96.75 103 ALA A N 1
ATOM 822 C CA . ALA A 1 103 ? 2.458 4.475 -4.879 1.00 96.75 103 ALA A CA 1
ATOM 823 C C . ALA A 1 103 ? 2.036 4.937 -3.474 1.00 96.75 103 ALA A C 1
ATOM 825 O O . ALA A 1 103 ? 2.612 4.479 -2.491 1.00 96.75 103 ALA A O 1
ATOM 826 N N . ALA A 1 104 ? 0.988 5.761 -3.358 1.00 96.81 104 ALA A N 1
ATOM 827 C CA . ALA A 1 104 ? 0.462 6.235 -2.075 1.00 96.81 104 ALA A CA 1
ATOM 828 C C . ALA A 1 104 ? 0.104 5.069 -1.144 1.00 96.81 104 ALA A C 1
ATOM 830 O O . ALA A 1 104 ? 0.454 5.064 0.032 1.00 96.81 104 ALA A O 1
ATOM 831 N N . GLN A 1 105 ? -0.535 4.032 -1.687 1.00 93.56 105 GLN A N 1
ATOM 832 C CA . GLN A 1 105 ? -0.836 2.822 -0.933 1.00 93.56 105 GLN A CA 1
ATOM 833 C C . GLN A 1 105 ? 0.422 2.101 -0.438 1.00 93.56 105 GLN A C 1
ATOM 835 O O . GLN A 1 105 ? 0.457 1.653 0.708 1.00 93.56 105 GLN A O 1
ATOM 840 N N . SER A 1 106 ? 1.438 1.959 -1.289 1.00 92.44 106 SER A N 1
ATOM 841 C CA . SER A 1 106 ? 2.714 1.367 -0.894 1.00 92.44 106 SER A CA 1
ATOM 842 C C . SER A 1 106 ? 3.407 2.193 0.194 1.00 92.44 106 SER A C 1
ATOM 844 O O . SER A 1 106 ? 3.878 1.600 1.158 1.00 92.44 106 SER A O 1
ATOM 846 N N . ALA A 1 107 ? 3.376 3.527 0.102 1.00 93.38 107 ALA A N 1
ATOM 847 C CA . ALA A 1 107 ? 3.904 4.429 1.125 1.00 93.38 107 ALA A CA 1
ATOM 848 C C . ALA A 1 107 ? 3.199 4.254 2.479 1.00 93.38 107 ALA A C 1
ATOM 850 O O . ALA A 1 107 ? 3.867 4.049 3.493 1.00 93.38 107 ALA A O 1
ATOM 851 N N . MET A 1 108 ? 1.860 4.230 2.494 1.00 91.94 108 MET A N 1
ATOM 852 C CA . MET A 1 108 ? 1.072 3.960 3.707 1.00 91.94 108 MET A CA 1
ATOM 853 C C . MET A 1 108 ? 1.402 2.584 4.307 1.00 91.94 108 MET A C 1
ATOM 855 O O . MET A 1 108 ? 1.549 2.440 5.518 1.00 91.94 108 MET A O 1
ATOM 859 N N . ALA A 1 109 ? 1.560 1.556 3.466 1.00 88.81 109 ALA A N 1
ATOM 860 C CA . ALA A 1 109 ? 1.881 0.200 3.913 1.00 88.81 109 ALA A CA 1
ATOM 861 C C . ALA A 1 109 ? 3.311 0.049 4.473 1.00 88.81 109 ALA A C 1
ATOM 863 O O . ALA A 1 109 ? 3.571 -0.924 5.185 1.00 88.81 109 ALA A O 1
ATOM 864 N N . SER A 1 110 ? 4.220 0.975 4.154 1.00 87.12 110 SER A N 1
ATOM 865 C CA . SER A 1 110 ? 5.594 1.046 4.674 1.00 87.12 110 SER A CA 1
ATOM 866 C C . SER A 1 110 ? 5.824 2.187 5.673 1.00 87.12 110 SER A C 1
ATOM 868 O O . SER A 1 110 ? 6.976 2.531 5.912 1.00 87.12 110 SER A O 1
ATOM 870 N N . ASP A 1 111 ? 4.762 2.792 6.218 1.00 87.38 111 ASP A N 1
ATOM 871 C CA . ASP A 1 111 ? 4.838 3.900 7.190 1.00 87.38 111 ASP A CA 1
ATOM 872 C C . ASP A 1 111 ? 5.618 5.137 6.698 1.00 87.38 111 ASP A C 1
ATOM 874 O O . ASP A 1 111 ? 6.203 5.895 7.464 1.00 87.38 111 ASP A O 1
ATOM 878 N N . LYS A 1 112 ? 5.621 5.373 5.382 1.00 91.31 112 LYS A N 1
ATOM 879 C CA . LYS A 1 112 ? 6.167 6.594 4.770 1.00 91.31 112 LYS A CA 1
ATOM 880 C C . LYS A 1 112 ? 5.072 7.652 4.710 1.00 91.31 112 LYS A C 1
ATOM 882 O O . LYS A 1 112 ? 4.582 7.994 3.637 1.00 91.31 112 LYS A O 1
ATOM 887 N N . THR A 1 113 ? 4.627 8.098 5.879 1.00 89.50 113 THR A N 1
ATOM 888 C CA . THR A 1 113 ? 3.442 8.954 6.036 1.00 89.50 113 THR A CA 1
ATOM 889 C C . THR A 1 113 ? 3.594 10.307 5.340 1.00 89.50 113 THR A C 1
ATOM 891 O O . THR A 1 113 ? 2.674 10.725 4.642 1.00 89.50 113 THR A O 1
ATOM 894 N N . GLU A 1 114 ? 4.763 10.945 5.435 1.00 92.38 114 GLU A N 1
ATOM 895 C CA . GLU A 1 114 ? 5.068 12.201 4.729 1.00 92.38 114 GLU A CA 1
ATOM 896 C C . GLU A 1 114 ? 4.973 12.032 3.204 1.00 92.38 114 GLU A C 1
ATOM 898 O O . GLU A 1 114 ? 4.235 12.756 2.539 1.00 92.38 114 GLU A O 1
ATOM 903 N N . GLU A 1 115 ? 5.628 11.008 2.651 1.00 93.56 115 GLU A N 1
ATOM 904 C CA . GLU A 1 115 ? 5.599 10.734 1.209 1.00 93.56 115 GLU A CA 1
ATOM 905 C C . GLU A 1 115 ? 4.191 10.340 0.726 1.00 93.56 115 GLU A C 1
ATOM 907 O O . GLU A 1 115 ? 3.768 10.724 -0.365 1.00 93.56 115 GLU A O 1
ATOM 912 N N . ALA A 1 116 ? 3.422 9.615 1.545 1.00 95.75 116 ALA A N 1
ATOM 913 C CA . ALA A 1 116 ? 2.022 9.324 1.256 1.00 95.75 116 ALA A CA 1
ATOM 914 C C . ALA A 1 116 ? 1.177 10.609 1.200 1.00 95.75 116 ALA A C 1
ATOM 916 O O . ALA A 1 116 ? 0.373 10.757 0.278 1.00 95.75 116 ALA A O 1
ATOM 917 N N . HIS A 1 117 ? 1.372 11.544 2.138 1.00 94.94 117 HIS A N 1
ATOM 918 C CA . HIS A 1 117 ? 0.687 12.838 2.133 1.00 94.94 117 HIS A CA 1
ATOM 919 C C . HIS A 1 117 ? 1.016 13.650 0.878 1.00 94.94 117 HIS A C 1
ATOM 921 O O . HIS A 1 117 ? 0.094 14.140 0.228 1.00 94.94 117 HIS A O 1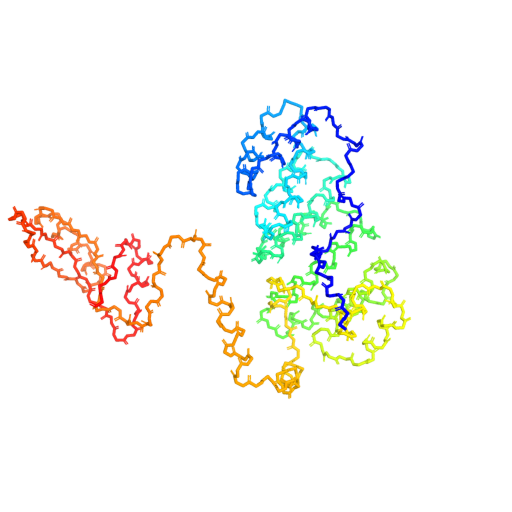
ATOM 927 N N . GLU A 1 118 ? 2.292 13.745 0.499 1.00 95.12 118 GLU A N 1
ATOM 928 C CA . GLU A 1 118 ? 2.722 14.463 -0.709 1.00 95.12 118 GLU A CA 1
ATOM 929 C C . GLU A 1 118 ? 2.057 13.901 -1.972 1.00 95.12 118 GLU A C 1
ATOM 931 O O . GLU A 1 118 ? 1.463 14.647 -2.754 1.00 95.12 118 GLU A O 1
ATOM 936 N N . ILE A 1 119 ? 2.080 12.574 -2.144 1.00 97.69 119 ILE A N 1
ATOM 937 C CA . ILE A 1 119 ? 1.466 11.915 -3.305 1.00 97.69 119 ILE A CA 1
ATOM 938 C C . ILE A 1 119 ? -0.053 12.129 -3.317 1.00 97.69 119 ILE A C 1
ATOM 940 O O . ILE A 1 119 ? -0.641 12.364 -4.373 1.00 97.69 119 ILE A O 1
ATOM 944 N N . LEU A 1 120 ? -0.718 12.040 -2.162 1.00 97.81 120 LEU A N 1
ATOM 945 C CA . LEU A 1 120 ? -2.167 12.234 -2.061 1.00 97.81 120 LEU A CA 1
ATOM 946 C C . LEU A 1 120 ? -2.585 13.688 -2.299 1.00 97.81 120 LEU A C 1
ATOM 948 O O . LEU A 1 120 ? -3.658 13.929 -2.862 1.00 97.81 120 LEU A O 1
ATOM 952 N N . GLN A 1 121 ? -1.755 14.649 -1.898 1.00 95.88 121 GLN A N 1
ATOM 953 C CA . GLN A 1 121 ? -1.972 16.058 -2.202 1.00 95.88 121 GLN A CA 1
ATOM 954 C C . GLN A 1 121 ? -1.872 16.296 -3.710 1.00 95.88 121 GLN A C 1
ATOM 956 O O . GLN A 1 121 ? -2.804 16.827 -4.307 1.00 95.88 121 GLN A O 1
ATOM 961 N N . GLU A 1 122 ? -0.814 15.792 -4.345 1.00 95.56 122 GLU A N 1
ATOM 962 C CA . GLU A 1 122 ? -0.650 15.869 -5.797 1.00 95.56 122 GLU A CA 1
ATOM 963 C C . GLU A 1 122 ? -1.831 15.218 -6.540 1.00 95.56 122 GLU A C 1
ATOM 965 O O . GLU A 1 122 ? -2.386 15.774 -7.489 1.00 95.56 122 GLU A O 1
ATOM 970 N N . LEU A 1 123 ? -2.262 14.040 -6.081 1.00 97.56 123 LEU A N 1
ATOM 971 C CA . LEU A 1 123 ? -3.423 13.343 -6.624 1.00 97.56 123 LEU A CA 1
ATOM 972 C C . LEU A 1 123 ? -4.714 14.160 -6.496 1.00 97.56 123 LEU A C 1
ATOM 974 O O . LEU A 1 123 ? -5.557 14.085 -7.390 1.00 97.56 123 LEU A O 1
ATOM 978 N N . SER A 1 124 ? -4.879 14.925 -5.415 1.00 94.81 124 SER A N 1
ATOM 979 C CA . SER A 1 124 ? -6.051 15.786 -5.211 1.00 94.81 124 SER A CA 1
ATOM 980 C C . SER A 1 124 ? -6.117 16.905 -6.247 1.00 94.81 124 SER A C 1
ATOM 982 O O . SER A 1 124 ? -7.207 17.222 -6.719 1.00 94.81 124 SER A O 1
ATOM 984 N N . ASP A 1 125 ? -4.963 17.432 -6.656 1.00 93.44 125 ASP A N 1
ATOM 985 C CA . ASP A 1 125 ? -4.872 18.514 -7.639 1.00 93.44 125 ASP A CA 1
ATOM 986 C C . ASP A 1 125 ? -5.139 18.029 -9.075 1.00 93.44 125 ASP A C 1
ATOM 988 O O . ASP A 1 125 ? -5.697 18.762 -9.893 1.00 93.44 125 ASP A O 1
ATOM 992 N N . ILE A 1 126 ? -4.767 16.783 -9.398 1.00 94.81 126 ILE A N 1
ATOM 993 C CA . ILE A 1 126 ? -4.904 16.234 -10.760 1.00 94.81 126 ILE A CA 1
ATOM 994 C C . ILE A 1 126 ? -6.171 15.392 -10.971 1.00 94.81 126 ILE A C 1
ATOM 996 O O . ILE A 1 126 ? -6.560 15.135 -12.115 1.00 94.81 126 ILE A O 1
ATOM 1000 N N . CYS A 1 127 ? -6.815 14.916 -9.902 1.00 94.81 127 CYS A N 1
ATOM 1001 C CA . CYS A 1 127 ? -8.040 14.130 -10.014 1.00 94.81 127 CYS A CA 1
ATOM 1002 C C . CYS A 1 127 ? -9.253 15.020 -10.297 1.00 94.81 127 CYS A C 1
ATOM 1004 O O . CYS A 1 127 ? -9.463 16.061 -9.683 1.00 94.81 127 CYS A O 1
ATOM 1006 N N . THR A 1 128 ? -10.147 14.557 -11.171 1.00 94.19 128 THR A N 1
ATOM 1007 C CA . THR A 1 128 ? -11.426 15.241 -11.382 1.00 94.19 128 THR A CA 1
ATOM 1008 C C . THR A 1 128 ? -12.303 15.120 -10.136 1.00 94.19 128 THR A C 1
ATOM 1010 O O . THR A 1 128 ? -12.619 14.004 -9.706 1.00 94.19 128 THR A O 1
ATOM 1013 N N . ALA A 1 129 ? -12.747 16.252 -9.590 1.00 92.81 129 ALA A N 1
ATOM 1014 C CA . ALA A 1 129 ? -13.640 16.288 -8.439 1.00 92.81 129 ALA A CA 1
ATOM 1015 C C . ALA A 1 129 ? -14.897 15.424 -8.665 1.00 92.81 129 ALA A C 1
ATOM 1017 O O . ALA A 1 129 ? -15.520 15.443 -9.726 1.00 92.81 129 ALA A O 1
ATOM 1018 N N . GLY A 1 130 ? -15.256 14.631 -7.656 1.00 88.00 130 GLY A N 1
ATOM 1019 C CA . GLY A 1 130 ? -16.398 13.709 -7.703 1.00 88.00 130 GLY A CA 1
ATOM 1020 C C . GLY A 1 130 ? -16.172 12.411 -8.492 1.00 88.00 130 GLY A C 1
ATOM 1021 O O . GLY A 1 130 ? -17.051 11.550 -8.489 1.00 88.00 130 GLY A O 1
ATOM 1022 N N . SER A 1 131 ? -15.010 12.225 -9.127 1.00 92.44 131 SER A N 1
ATOM 1023 C CA . SER A 1 131 ? -14.654 10.950 -9.758 1.00 92.44 131 SER A CA 1
ATOM 1024 C C . SER A 1 131 ? -14.423 9.831 -8.730 1.00 92.44 131 SER A C 1
ATOM 1026 O O . SER A 1 131 ? -14.237 10.071 -7.530 1.00 92.44 131 SER A O 1
ATOM 1028 N N . ALA A 1 132 ? -14.418 8.583 -9.207 1.00 92.00 132 ALA A N 1
ATOM 1029 C CA . ALA A 1 132 ? -14.086 7.425 -8.376 1.00 92.00 132 ALA A CA 1
ATOM 1030 C C . ALA A 1 132 ? -12.649 7.513 -7.834 1.00 92.00 132 ALA A C 1
ATOM 1032 O O . ALA A 1 132 ? -12.436 7.273 -6.648 1.00 92.00 132 ALA A O 1
ATOM 1033 N N . ASP A 1 133 ? -11.697 7.941 -8.672 1.00 93.25 133 ASP A N 1
ATOM 1034 C CA . ASP A 1 133 ? -10.301 8.141 -8.271 1.00 93.25 133 ASP A CA 1
ATOM 1035 C C . ASP A 1 133 ? -10.196 9.219 -7.185 1.00 93.25 133 ASP A C 1
ATOM 1037 O O . ASP A 1 133 ? -9.603 8.970 -6.141 1.00 93.25 133 ASP A O 1
ATOM 1041 N N . HIS A 1 134 ? -10.879 10.358 -7.350 1.00 94.31 134 HIS A N 1
ATOM 1042 C CA . HIS A 1 134 ? -10.936 11.400 -6.318 1.00 94.31 134 HIS A CA 1
ATOM 1043 C C . HIS A 1 134 ? -11.535 10.889 -4.997 1.00 94.31 134 HIS A C 1
ATOM 1045 O O . HIS A 1 134 ? -11.021 11.180 -3.923 1.00 94.31 134 HIS A O 1
ATOM 1051 N N . SER A 1 135 ? -12.589 10.069 -5.052 1.00 95.38 135 SER A N 1
ATOM 1052 C CA . SER A 1 135 ? -13.162 9.452 -3.843 1.00 95.38 135 SER A CA 1
ATOM 1053 C C . SER A 1 135 ? -12.162 8.513 -3.155 1.00 95.38 135 SER A C 1
ATOM 1055 O O . SER A 1 135 ? -12.095 8.474 -1.928 1.00 95.38 135 SER A O 1
ATOM 1057 N N . LYS A 1 136 ? -11.343 7.789 -3.927 1.00 95.69 136 LYS A N 1
ATOM 1058 C CA . LYS A 1 136 ? -10.266 6.944 -3.394 1.00 95.69 136 LYS A CA 1
ATOM 1059 C C . LYS A 1 136 ? -9.159 7.768 -2.731 1.00 95.69 136 LYS A C 1
ATOM 1061 O O . LYS A 1 136 ? -8.697 7.383 -1.663 1.00 95.69 136 LYS A O 1
ATOM 1066 N N . VAL A 1 137 ? -8.775 8.899 -3.327 1.00 97.00 137 VAL A N 1
ATOM 1067 C CA . VAL A 1 137 ? -7.799 9.842 -2.749 1.00 97.00 137 VAL A CA 1
ATOM 1068 C C . VAL A 1 137 ? -8.290 10.356 -1.398 1.00 97.00 137 VAL A C 1
ATOM 1070 O O . VAL A 1 137 ? -7.582 10.217 -0.405 1.00 97.00 137 VAL A O 1
ATOM 1073 N N . LEU A 1 138 ? -9.534 10.843 -1.335 1.00 96.75 138 LEU A N 1
ATOM 1074 C CA . LEU A 1 138 ? -10.140 11.334 -0.093 1.00 96.75 138 LEU A CA 1
ATOM 1075 C C . LEU A 1 138 ? -10.215 10.254 0.993 1.00 96.75 138 LEU A C 1
ATOM 1077 O O . LEU A 1 138 ? -9.994 10.534 2.170 1.00 96.75 138 LEU A O 1
ATOM 1081 N N . LEU A 1 139 ? -10.519 9.010 0.609 1.00 96.06 139 LEU A N 1
ATOM 1082 C CA . LEU A 1 139 ? -10.485 7.879 1.532 1.00 96.06 139 LEU A CA 1
ATOM 1083 C C . LEU A 1 139 ? -9.075 7.667 2.094 1.00 96.06 139 LEU A C 1
ATOM 1085 O O . LEU A 1 139 ? -8.927 7.542 3.305 1.00 96.06 139 LEU A O 1
ATOM 1089 N N . TYR A 1 140 ? -8.056 7.606 1.236 1.00 96.38 140 TYR A N 1
ATOM 1090 C CA . TYR A 1 140 ? -6.676 7.369 1.666 1.00 96.38 140 TYR A CA 1
ATOM 1091 C C . TYR A 1 140 ? -6.150 8.505 2.545 1.00 96.38 140 TYR A C 1
ATOM 1093 O O . TYR A 1 140 ? -5.513 8.222 3.552 1.00 96.38 140 TYR A O 1
ATOM 1101 N N . GLN A 1 141 ? -6.496 9.757 2.236 1.00 96.19 141 GLN A N 1
ATOM 1102 C CA . GLN A 1 141 ? -6.200 10.903 3.097 1.00 96.19 141 GLN A CA 1
ATOM 1103 C C . GLN A 1 141 ? -6.851 10.755 4.470 1.00 96.19 141 GLN A C 1
ATOM 1105 O O . GLN A 1 141 ? -6.162 10.842 5.472 1.00 96.19 141 GLN A O 1
ATOM 1110 N N . ALA A 1 142 ? -8.151 10.452 4.541 1.00 94.81 142 ALA A N 1
ATOM 1111 C CA . ALA A 1 142 ? -8.827 10.291 5.829 1.00 94.81 142 ALA A CA 1
ATOM 1112 C C . ALA A 1 142 ? -8.279 9.108 6.649 1.00 94.81 142 ALA A C 1
ATOM 1114 O O . ALA A 1 142 ? -8.245 9.174 7.873 1.00 94.81 142 ALA A O 1
ATOM 1115 N N . LEU A 1 143 ? -7.847 8.027 5.993 1.00 94.44 143 LEU A N 1
ATOM 1116 C CA . LEU A 1 143 ? -7.179 6.903 6.654 1.00 94.44 143 LEU A CA 1
ATOM 1117 C C . LEU A 1 143 ? -5.796 7.289 7.189 1.00 94.44 143 LEU A C 1
ATOM 1119 O O . LEU A 1 143 ? -5.448 6.898 8.300 1.00 94.44 143 LEU A O 1
ATOM 1123 N N . LEU A 1 144 ? -5.030 8.054 6.413 1.00 92.81 144 LEU A N 1
ATOM 1124 C CA . LEU A 1 144 ? -3.720 8.543 6.819 1.00 92.81 144 LEU A CA 1
ATOM 1125 C C . LEU A 1 144 ? -3.840 9.547 7.972 1.00 92.81 144 LEU A C 1
ATOM 1127 O O . LEU A 1 144 ? -3.162 9.367 8.973 1.00 92.81 144 LEU A O 1
ATOM 1131 N N . ASP A 1 145 ? -4.779 10.496 7.890 1.00 89.06 145 ASP A N 1
ATOM 1132 C CA . ASP A 1 145 ? -5.101 11.455 8.957 1.00 89.06 145 ASP A CA 1
ATOM 1133 C C . ASP A 1 145 ? -5.446 10.739 10.278 1.00 89.06 145 ASP A C 1
ATOM 1135 O O . ASP A 1 145 ? -5.084 11.207 11.352 1.00 89.06 145 ASP A O 1
ATOM 1139 N N . ILE A 1 146 ? -6.139 9.592 10.227 1.00 88.44 146 ILE A N 1
ATOM 1140 C CA . ILE A 1 146 ? -6.424 8.786 11.427 1.00 88.44 146 ILE A CA 1
ATOM 1141 C C . ILE A 1 146 ? -5.141 8.196 12.020 1.00 88.44 146 ILE A C 1
ATOM 1143 O O . ILE A 1 146 ? -4.988 8.184 13.240 1.00 88.44 146 ILE A O 1
ATOM 1147 N N . GLN A 1 147 ? -4.254 7.668 11.175 1.00 86.00 147 GLN A N 1
ATOM 1148 C CA . GLN A 1 147 ? -2.998 7.060 11.610 1.00 86.00 147 GLN A CA 1
ATOM 1149 C C . GLN A 1 147 ? -2.039 8.104 12.200 1.00 86.00 147 GLN A C 1
ATOM 1151 O O . GLN A 1 147 ? -1.327 7.801 13.154 1.00 86.00 147 GLN A O 1
ATOM 1156 N N . THR A 1 148 ? -2.008 9.311 11.633 1.00 85.88 148 THR A N 1
ATOM 1157 C CA . THR A 1 148 ? -1.032 10.359 11.969 1.00 85.88 148 THR A CA 1
ATOM 1158 C C . THR A 1 148 ? -1.556 11.421 12.932 1.00 85.88 148 THR A C 1
ATOM 1160 O O . THR A 1 148 ? -0.778 12.286 13.330 1.00 85.88 148 THR A O 1
ATOM 1163 N N . ALA A 1 149 ? -2.832 11.363 13.330 1.00 82.81 149 ALA A N 1
ATOM 1164 C CA . ALA A 1 149 ? -3.442 12.336 14.234 1.00 82.81 149 ALA A CA 1
ATOM 1165 C C . ALA A 1 149 ? -2.600 12.550 15.503 1.00 82.81 149 ALA A C 1
ATOM 1167 O O . ALA A 1 149 ? -2.373 11.625 16.287 1.00 82.81 149 ALA A O 1
ATOM 1168 N N . ALA A 1 150 ? -2.186 13.796 15.741 1.00 80.56 150 ALA A N 1
ATOM 1169 C CA . ALA A 1 150 ? -1.346 14.152 16.882 1.00 80.56 150 ALA A CA 1
ATOM 1170 C C . ALA A 1 150 ? -2.157 14.351 18.173 1.00 80.56 150 ALA A C 1
ATOM 1172 O O . ALA A 1 150 ? -1.610 14.333 19.278 1.00 80.56 150 ALA A O 1
ATOM 1173 N N . ASN A 1 151 ? -3.466 14.577 18.046 1.00 77.06 151 ASN A N 1
ATOM 1174 C CA . ASN A 1 151 ? -4.366 14.871 19.154 1.00 77.06 151 ASN A CA 1
ATOM 1175 C C . ASN A 1 151 ? -5.799 14.371 18.886 1.00 77.06 151 ASN A C 1
ATOM 1177 O O . ASN A 1 151 ? -6.152 13.930 17.792 1.00 77.06 151 ASN A O 1
ATOM 1181 N N . ALA A 1 152 ? -6.640 14.439 19.922 1.00 76.88 152 ALA A N 1
ATOM 1182 C CA . ALA A 1 152 ? -8.016 13.949 19.872 1.00 76.88 152 ALA A CA 1
ATOM 1183 C C . ALA A 1 152 ? -8.917 14.736 18.903 1.00 76.88 152 ALA A C 1
ATOM 1185 O O . ALA A 1 152 ? -9.886 14.177 18.389 1.00 76.88 152 ALA A O 1
ATOM 1186 N N . GLU A 1 153 ? -8.620 16.014 18.658 1.00 79.00 153 GLU A N 1
ATOM 1187 C CA . GLU A 1 153 ? -9.396 16.856 17.747 1.00 79.00 153 GLU A CA 1
ATOM 1188 C C . GLU A 1 153 ? -9.162 16.443 16.292 1.00 79.00 153 GLU A C 1
ATOM 1190 O O . GLU A 1 153 ? -10.123 16.148 15.582 1.00 79.00 153 GLU A O 1
ATOM 1195 N N . GLU A 1 154 ? -7.898 16.319 15.880 1.00 79.81 154 GLU A N 1
ATOM 1196 C CA . GLU A 1 154 ? -7.506 15.822 14.555 1.00 79.81 154 GLU A CA 1
ATOM 1197 C C . GLU A 1 154 ? -8.056 14.417 14.298 1.00 79.81 154 GLU A C 1
ATOM 1199 O O . GLU A 1 154 ? -8.673 14.164 13.260 1.00 79.81 154 GLU A O 1
ATOM 1204 N N . PHE A 1 155 ? -7.918 13.524 15.282 1.00 84.12 155 PHE A N 1
ATOM 1205 C CA . PHE A 1 155 ? -8.456 12.169 15.206 1.00 84.12 155 PHE A CA 1
ATOM 1206 C C . PHE A 1 155 ? -9.982 12.170 15.028 1.00 84.12 155 PHE A C 1
ATOM 1208 O O . PHE A 1 155 ? -10.517 11.476 14.160 1.00 84.12 155 PHE A O 1
ATOM 1215 N N . SER A 1 156 ? -10.698 12.976 15.820 1.00 80.31 156 SER A N 1
ATOM 1216 C CA . SER A 1 156 ? -12.155 13.116 15.729 1.00 80.31 156 SER A CA 1
ATOM 1217 C C . SER A 1 156 ? -12.582 13.675 14.370 1.00 80.31 156 SER A C 1
ATOM 1219 O O . SER A 1 156 ? -13.499 13.139 13.744 1.00 80.31 156 SER A O 1
ATOM 1221 N N . ALA A 1 157 ? -11.888 14.697 13.866 1.00 82.00 157 ALA A N 1
ATOM 1222 C CA . ALA A 1 157 ? -12.158 15.284 12.559 1.00 82.00 157 ALA A CA 1
ATOM 1223 C C . ALA A 1 157 ? -11.966 14.262 11.427 1.00 82.00 157 ALA A C 1
ATOM 1225 O O . ALA A 1 157 ? -12.823 14.138 10.547 1.00 82.00 157 ALA A O 1
ATOM 1226 N N . ALA A 1 158 ? -10.884 13.480 11.461 1.00 87.56 158 ALA A N 1
ATOM 1227 C CA . ALA A 1 158 ? -10.625 12.431 10.480 1.00 87.56 158 ALA A CA 1
ATOM 1228 C C . ALA A 1 158 ? -11.674 11.305 10.546 1.00 87.56 158 ALA A C 1
ATOM 1230 O O . ALA A 1 158 ? -12.202 10.869 9.518 1.00 87.56 158 ALA A O 1
ATOM 1231 N N . LEU A 1 159 ? -12.073 10.893 11.753 1.00 87.69 159 LEU A N 1
ATOM 1232 C CA . LEU A 1 159 ? -13.118 9.889 11.950 1.00 87.69 159 LEU A CA 1
ATOM 1233 C C . LEU A 1 159 ? -14.489 10.369 11.444 1.00 87.69 159 LEU A C 1
ATOM 1235 O O . LEU A 1 159 ? -15.216 9.601 10.809 1.00 87.69 159 LEU A O 1
ATOM 1239 N N . GLN A 1 160 ? -14.829 11.646 11.645 1.00 88.88 160 GLN A N 1
ATOM 1240 C CA . GLN A 1 160 ? -16.045 12.251 11.091 1.00 88.88 160 GLN A CA 1
ATOM 1241 C C . GLN A 1 160 ? -16.043 12.240 9.555 1.00 88.88 160 GLN A C 1
ATOM 1243 O O . GLN A 1 160 ? -17.088 11.979 8.950 1.00 88.88 160 GLN A O 1
ATOM 1248 N N . LYS A 1 161 ? -14.885 12.438 8.899 1.00 93.94 161 LYS A N 1
ATOM 1249 C CA . LYS A 1 161 ? -14.766 12.271 7.435 1.00 93.94 161 LYS A CA 1
ATOM 1250 C C . LYS A 1 161 ? -15.124 10.839 7.022 1.00 93.94 161 LYS A C 1
ATOM 1252 O O . LYS A 1 161 ? -15.960 10.666 6.135 1.00 93.94 161 LYS A O 1
ATOM 1257 N N . ILE A 1 162 ? -14.572 9.821 7.693 1.00 94.25 162 ILE A N 1
ATOM 1258 C CA . ILE A 1 162 ? -14.888 8.404 7.423 1.00 94.25 162 ILE A CA 1
ATOM 1259 C C . ILE A 1 162 ? -16.389 8.121 7.604 1.00 94.25 162 ILE A C 1
ATOM 1261 O O . ILE A 1 162 ? -17.007 7.500 6.735 1.00 94.25 162 ILE A O 1
ATOM 1265 N N . GLN A 1 163 ? -17.007 8.621 8.679 1.00 92.50 163 GLN A N 1
ATOM 1266 C CA . GLN A 1 163 ? -18.452 8.482 8.917 1.00 92.50 163 GLN A CA 1
ATOM 1267 C C . GLN A 1 163 ? -19.287 9.132 7.805 1.00 92.50 163 GLN A C 1
ATOM 1269 O O . GLN A 1 163 ? -20.235 8.529 7.289 1.00 92.50 163 GLN A O 1
ATOM 1274 N N . ALA A 1 164 ? -18.916 10.345 7.391 1.00 95.06 164 ALA A N 1
ATOM 1275 C CA . ALA A 1 164 ? -19.583 11.049 6.305 1.00 95.06 164 ALA A CA 1
ATOM 1276 C C . ALA A 1 164 ? -19.441 10.291 4.974 1.00 95.06 164 ALA A C 1
ATOM 1278 O O . ALA A 1 164 ? -20.415 10.156 4.231 1.00 95.06 164 ALA A O 1
ATOM 1279 N N . TYR A 1 165 ? -18.254 9.759 4.670 1.00 96.25 165 TYR A N 1
ATOM 1280 C CA . TYR A 1 165 ? -18.006 8.980 3.454 1.00 96.25 165 TYR A CA 1
ATOM 1281 C C . TYR A 1 165 ? -18.814 7.680 3.429 1.00 96.25 165 TYR A C 1
ATOM 1283 O O . TYR A 1 165 ? -19.386 7.351 2.390 1.00 96.25 165 TYR A O 1
ATOM 1291 N N . ALA A 1 166 ? -18.966 6.996 4.569 1.00 92.88 166 ALA A N 1
ATOM 1292 C CA . ALA A 1 166 ? -19.758 5.765 4.681 1.00 92.88 166 ALA A CA 1
ATOM 1293 C C . ALA A 1 166 ? -21.247 5.951 4.324 1.00 92.88 166 ALA A C 1
ATOM 1295 O O . ALA A 1 166 ? -21.949 4.977 4.055 1.00 92.88 166 ALA A O 1
ATOM 1296 N N . SER A 1 167 ? -21.731 7.196 4.306 1.00 90.56 167 SER A N 1
ATOM 1297 C CA . SER A 1 167 ? -23.114 7.547 3.959 1.00 90.56 167 SER A CA 1
ATOM 1298 C C . SER A 1 167 ? -23.259 8.129 2.545 1.00 90.56 167 SER A C 1
ATOM 1300 O O . SER A 1 167 ? -24.374 8.299 2.054 1.00 90.56 167 SER A O 1
ATOM 1302 N N . LYS A 1 168 ? -22.151 8.435 1.857 1.00 94.50 168 LYS A N 1
ATOM 1303 C CA . LYS A 1 168 ? -22.159 9.064 0.527 1.00 94.50 168 LYS A CA 1
ATOM 1304 C C . LYS A 1 168 ? -22.170 8.024 -0.590 1.00 94.50 168 LYS A C 1
ATOM 1306 O O . LYS A 1 168 ? -21.352 7.107 -0.612 1.00 94.50 168 LYS A O 1
ATOM 1311 N N . LYS A 1 169 ? -23.030 8.227 -1.595 1.00 93.00 169 LYS A N 1
ATOM 1312 C CA . LYS A 1 169 ? -23.128 7.345 -2.775 1.00 93.00 169 LYS A CA 1
ATOM 1313 C C . LYS A 1 169 ? -21.846 7.316 -3.619 1.00 93.00 169 LYS A C 1
ATOM 1315 O O . LYS A 1 169 ? -21.523 6.271 -4.172 1.00 93.00 169 LYS A O 1
ATOM 1320 N N . SER A 1 170 ? -21.095 8.419 -3.691 1.00 92.62 170 SER A N 1
ATOM 1321 C CA . SER A 1 170 ? -19.817 8.476 -4.425 1.00 92.62 170 SER A CA 1
ATOM 1322 C C . SER A 1 170 ? -18.755 7.519 -3.864 1.00 92.62 170 SER A C 1
ATOM 1324 O O . SER A 1 170 ? -17.840 7.137 -4.581 1.00 92.62 170 SER A O 1
ATOM 1326 N N . PHE A 1 171 ? -18.914 7.077 -2.612 1.00 94.81 171 PHE A N 1
ATOM 1327 C CA . PHE A 1 171 ? -18.022 6.136 -1.938 1.00 94.81 171 PHE A CA 1
ATOM 1328 C C . PHE A 1 171 ? -18.560 4.700 -1.917 1.00 94.81 171 PHE A C 1
ATOM 1330 O O . PHE A 1 171 ? -18.019 3.873 -1.193 1.00 94.81 171 PHE A O 1
ATOM 1337 N N . ALA A 1 172 ? -19.597 4.370 -2.697 1.00 92.12 172 ALA A N 1
ATOM 1338 C CA . ALA A 1 172 ? -20.232 3.047 -2.653 1.00 92.12 172 ALA A CA 1
ATOM 1339 C C . ALA A 1 172 ? -19.242 1.881 -2.842 1.00 92.12 172 ALA A C 1
ATOM 1341 O O . ALA A 1 172 ? -19.349 0.867 -2.158 1.00 92.12 172 ALA A O 1
ATOM 1342 N N . ALA A 1 173 ? -18.234 2.049 -3.706 1.00 91.50 173 ALA A N 1
ATOM 1343 C CA . ALA A 1 173 ? -17.177 1.055 -3.924 1.00 91.50 173 ALA A CA 1
ATOM 1344 C C . ALA A 1 173 ? -16.269 0.827 -2.697 1.00 91.50 173 ALA A C 1
ATOM 1346 O O . ALA A 1 173 ? -15.549 -0.165 -2.643 1.00 91.50 173 ALA A O 1
ATOM 1347 N N . TYR A 1 174 ? -16.304 1.737 -1.723 1.00 94.56 174 TYR A N 1
ATOM 1348 C CA . TYR A 1 174 ? -15.464 1.748 -0.527 1.00 94.56 174 TYR A CA 1
ATOM 1349 C C . TYR A 1 174 ? -16.272 1.624 0.769 1.00 94.56 174 TYR A C 1
ATOM 1351 O O . TYR A 1 174 ? -15.715 1.734 1.858 1.00 94.56 174 TYR A O 1
ATOM 1359 N N . HIS A 1 175 ? -17.589 1.410 0.697 1.00 95.00 175 HIS A N 1
ATOM 1360 C CA . HIS A 1 175 ? -18.423 1.308 1.897 1.00 95.00 175 HIS A CA 1
ATOM 1361 C C . HIS A 1 175 ? -17.994 0.163 2.816 1.00 95.00 175 HIS A C 1
ATOM 1363 O O . HIS A 1 175 ? -18.018 0.344 4.030 1.00 95.00 175 HIS A O 1
ATOM 1369 N N . SER A 1 176 ? -17.546 -0.973 2.269 1.00 94.94 176 SER A N 1
ATOM 1370 C CA . SER A 1 176 ? -17.061 -2.096 3.080 1.00 94.94 176 SER A CA 1
ATOM 1371 C C . SER A 1 176 ? -15.855 -1.702 3.936 1.00 94.94 176 SER A C 1
ATOM 1373 O O . SER A 1 176 ? -15.888 -1.900 5.148 1.00 94.94 176 SER A O 1
ATOM 1375 N N . ILE A 1 177 ? -14.836 -1.075 3.338 1.00 93.81 177 ILE A N 1
ATOM 1376 C CA . ILE A 1 177 ? -13.635 -0.632 4.056 1.00 93.81 177 ILE A CA 1
ATOM 1377 C C . ILE A 1 177 ? -13.927 0.526 5.017 1.00 93.81 177 ILE A C 1
ATOM 1379 O O . ILE A 1 177 ? -13.388 0.554 6.115 1.00 93.81 177 ILE A O 1
ATOM 1383 N N . LEU A 1 178 ? -14.836 1.440 4.668 1.00 95.12 178 LEU A N 1
ATOM 1384 C CA . LEU A 1 178 ? -15.257 2.524 5.562 1.00 95.12 178 LEU A CA 1
ATOM 1385 C C . LEU A 1 178 ? -15.946 1.981 6.824 1.00 95.12 178 LEU A C 1
ATOM 1387 O O . LEU A 1 178 ? -15.590 2.365 7.936 1.00 95.12 178 LEU A O 1
ATOM 1391 N N . LEU A 1 179 ? -16.903 1.059 6.666 1.00 95.00 179 LEU A N 1
ATOM 1392 C CA . LEU A 1 179 ? -17.572 0.405 7.797 1.00 95.00 179 LEU A CA 1
ATOM 1393 C C . LEU A 1 179 ? -16.594 -0.446 8.609 1.00 95.00 179 LEU A C 1
ATOM 1395 O O . LEU A 1 179 ? -16.642 -0.439 9.837 1.00 95.00 179 LEU A O 1
ATOM 1399 N N . PHE A 1 180 ? -15.684 -1.142 7.933 1.00 93.44 180 PHE A N 1
ATOM 1400 C CA . PHE A 1 180 ? -14.629 -1.899 8.586 1.00 93.44 180 PHE A CA 1
ATOM 1401 C C . PHE A 1 180 ? -13.739 -1.016 9.453 1.00 93.44 180 PHE A C 1
ATOM 1403 O O . PHE A 1 180 ? -13.537 -1.346 10.613 1.00 93.44 180 PHE A O 1
ATOM 1410 N N . THR A 1 181 ? -13.261 0.116 8.934 1.00 92.12 181 THR A N 1
ATOM 1411 C CA . THR A 1 181 ? -12.436 1.064 9.691 1.00 92.12 181 THR A CA 1
ATOM 1412 C C . THR A 1 181 ? -13.186 1.607 10.908 1.00 92.12 181 THR A C 1
ATOM 1414 O O . THR A 1 181 ? -12.629 1.640 12.001 1.00 92.12 181 THR A O 1
ATOM 1417 N N . LEU A 1 182 ? -14.467 1.963 10.766 1.00 90.69 182 LEU A N 1
ATOM 1418 C CA . LEU A 1 182 ? -15.290 2.409 11.899 1.00 90.69 182 LEU A CA 1
ATOM 1419 C C . LEU A 1 182 ? -15.416 1.329 12.982 1.00 90.69 182 LEU A C 1
ATOM 1421 O O . LEU A 1 182 ? -15.270 1.623 14.169 1.00 90.69 182 LEU A O 1
ATOM 1425 N N . TRP A 1 183 ? -15.651 0.076 12.584 1.00 91.06 183 TRP A N 1
ATOM 1426 C CA . TRP A 1 183 ? -15.675 -1.050 13.516 1.00 91.06 183 TRP A CA 1
ATOM 1427 C C . TRP A 1 183 ? -14.297 -1.317 14.133 1.00 91.06 183 TRP A C 1
ATOM 1429 O O . TRP A 1 183 ? -14.208 -1.543 15.335 1.00 91.06 183 TRP A O 1
ATOM 1439 N N . TRP A 1 184 ? -13.228 -1.266 13.339 1.00 88.00 184 TRP A N 1
ATOM 1440 C CA . TRP A 1 184 ? -11.854 -1.508 13.780 1.00 88.00 184 TRP A CA 1
ATOM 1441 C C . TRP A 1 184 ? -11.453 -0.555 14.900 1.00 88.00 184 TRP A C 1
ATOM 1443 O O . TRP A 1 184 ? -10.863 -0.979 15.894 1.00 88.00 184 TRP A O 1
ATOM 1453 N N . ILE A 1 185 ? -11.810 0.719 14.736 1.00 85.25 185 ILE A N 1
ATOM 1454 C CA . ILE A 1 185 ? -11.487 1.784 15.677 1.00 85.25 185 ILE A CA 1
ATOM 1455 C C . ILE A 1 185 ? -12.391 1.704 16.909 1.00 85.25 185 ILE A C 1
ATOM 1457 O O . ILE A 1 185 ? -11.878 1.670 18.022 1.00 85.25 185 ILE A O 1
ATOM 1461 N N . ASN A 1 186 ? -13.717 1.647 16.740 1.00 82.62 186 ASN A N 1
ATOM 1462 C CA . ASN A 1 186 ? -14.654 1.842 17.856 1.00 82.62 186 ASN A CA 1
ATOM 1463 C C . ASN A 1 186 ? -15.183 0.542 18.479 1.00 82.62 186 ASN A C 1
ATOM 1465 O O . ASN A 1 186 ? -15.650 0.560 19.617 1.00 82.62 186 ASN A O 1
ATOM 1469 N N . GLY A 1 187 ? -15.132 -0.580 17.759 1.00 81.31 187 GLY A N 1
ATOM 1470 C CA . GLY A 1 187 ? -15.736 -1.850 18.172 1.00 81.31 187 GLY A CA 1
ATOM 1471 C C . GLY A 1 187 ? -17.265 -1.893 18.060 1.00 81.31 187 GLY A C 1
ATOM 1472 O O . GLY A 1 187 ? -17.891 -2.765 18.657 1.00 81.31 187 GLY A O 1
ATOM 1473 N N . ASP A 1 188 ? -17.882 -0.970 17.318 1.00 85.44 188 ASP A N 1
ATOM 1474 C CA . ASP A 1 188 ? -19.342 -0.827 17.244 1.00 85.44 188 ASP A CA 1
ATOM 1475 C C . ASP A 1 188 ? -20.020 -2.061 16.607 1.00 85.44 188 ASP A C 1
ATOM 1477 O O . ASP A 1 188 ? -19.821 -2.387 15.429 1.00 85.44 188 ASP A O 1
ATOM 1481 N N . ALA A 1 189 ? -20.851 -2.748 17.396 1.00 89.19 189 ALA A N 1
ATOM 1482 C CA . ALA A 1 189 ? -21.571 -3.947 16.980 1.00 89.19 189 ALA A CA 1
ATOM 1483 C C . ALA A 1 189 ? -22.610 -3.677 15.878 1.00 89.19 189 ALA A C 1
ATOM 1485 O O . ALA A 1 189 ? -22.787 -4.523 15.000 1.00 89.19 189 ALA A O 1
ATOM 1486 N N . ALA A 1 190 ? -23.252 -2.505 15.870 1.00 92.38 190 ALA A N 1
ATOM 1487 C CA . ALA A 1 190 ? -24.219 -2.137 14.839 1.00 92.38 190 ALA A CA 1
ATOM 1488 C C . ALA A 1 190 ? -23.522 -1.900 13.492 1.00 92.38 190 ALA A C 1
ATOM 1490 O O . ALA A 1 190 ? -24.029 -2.301 12.441 1.00 92.38 190 ALA A O 1
ATOM 1491 N N . VAL A 1 191 ? -22.322 -1.308 13.512 1.00 92.94 191 VAL A N 1
ATOM 1492 C CA . VAL A 1 191 ? -21.485 -1.156 12.310 1.00 92.94 191 VAL A CA 1
ATOM 1493 C C . VAL A 1 191 ? -21.051 -2.521 11.777 1.00 92.94 191 VAL A C 1
ATOM 1495 O O . VAL A 1 191 ? -21.150 -2.758 10.570 1.00 92.94 191 VAL A O 1
ATOM 1498 N N . LYS A 1 192 ? -20.642 -3.444 12.661 1.00 93.38 192 LYS A N 1
ATOM 1499 C CA . LYS A 1 192 ? -20.330 -4.832 12.286 1.00 93.38 192 LYS A CA 1
ATOM 1500 C C . LYS A 1 192 ? -21.526 -5.526 11.635 1.00 93.38 192 LYS A C 1
ATOM 1502 O O . LYS A 1 192 ? -21.380 -6.099 10.557 1.00 93.38 192 LYS A O 1
ATOM 1507 N N . GLU A 1 193 ? -22.701 -5.472 12.260 1.00 95.25 193 GLU A N 1
ATOM 1508 C CA . GLU A 1 193 ? -23.917 -6.090 11.722 1.00 95.25 193 GLU A CA 1
ATOM 1509 C C . GLU A 1 193 ? -24.274 -5.503 10.351 1.00 95.25 193 GLU A C 1
ATOM 1511 O O . GLU A 1 193 ? -24.541 -6.243 9.401 1.00 95.25 193 GLU A O 1
ATOM 1516 N N . LYS A 1 194 ? -24.196 -4.173 10.213 1.00 95.69 194 LYS A N 1
ATOM 1517 C CA . LYS A 1 194 ? -24.421 -3.482 8.941 1.00 95.69 194 LYS A CA 1
ATOM 1518 C C . LYS A 1 194 ? -23.450 -3.956 7.859 1.00 95.69 194 LYS A C 1
ATOM 1520 O O . LYS A 1 194 ? -23.898 -4.239 6.749 1.00 95.69 194 LYS A O 1
ATOM 1525 N N . LEU A 1 195 ? -22.156 -4.074 8.171 1.00 94.94 195 LEU A N 1
ATOM 1526 C CA . LEU A 1 195 ? -21.132 -4.560 7.243 1.00 94.94 195 LEU A CA 1
ATOM 1527 C C . LEU A 1 195 ? -21.432 -5.988 6.772 1.00 94.94 195 LEU A C 1
ATOM 1529 O O . LEU A 1 195 ? -21.491 -6.232 5.569 1.00 94.94 195 LEU A O 1
ATOM 1533 N N . VAL A 1 196 ? -21.687 -6.911 7.703 1.00 96.06 196 VAL A N 1
ATOM 1534 C CA . VAL A 1 196 ? -21.965 -8.321 7.379 1.00 96.06 196 VAL A CA 1
ATOM 1535 C C . VAL A 1 196 ? -23.257 -8.465 6.573 1.00 96.06 196 VAL A C 1
ATOM 1537 O O . VAL A 1 196 ? -23.312 -9.254 5.633 1.00 96.06 196 VAL A O 1
ATOM 1540 N N . LYS A 1 197 ? -24.289 -7.675 6.885 1.00 96.81 197 LYS A N 1
ATOM 1541 C CA . LYS A 1 197 ? -25.578 -7.718 6.184 1.00 96.81 197 LYS A CA 1
ATOM 1542 C C . LYS A 1 197 ? -25.516 -7.119 4.779 1.00 96.81 197 LYS A C 1
ATOM 1544 O O . LYS A 1 197 ? -26.103 -7.678 3.856 1.00 96.81 197 LYS A O 1
ATOM 1549 N N . GLN A 1 198 ? -24.860 -5.969 4.614 1.00 95.44 198 GLN A N 1
ATOM 1550 C CA . GLN A 1 198 ? -24.838 -5.239 3.339 1.00 95.44 198 GLN A CA 1
ATOM 1551 C C . GLN A 1 198 ? -23.741 -5.733 2.391 1.00 95.44 198 GLN A C 1
ATOM 1553 O O . GLN A 1 198 ? -23.928 -5.699 1.176 1.00 95.44 198 GLN A O 1
ATOM 1558 N N . PHE A 1 199 ? -22.624 -6.230 2.929 1.00 95.00 199 PHE A N 1
ATOM 1559 C CA . PHE A 1 199 ? -21.459 -6.660 2.155 1.00 95.00 199 PHE A CA 1
ATOM 1560 C C . PHE A 1 199 ? -20.985 -8.077 2.537 1.00 95.00 199 PHE A C 1
ATOM 1562 O O . PHE A 1 199 ? -19.794 -8.283 2.752 1.00 95.00 199 PHE A O 1
ATOM 1569 N N . PRO A 1 200 ? -21.863 -9.101 2.564 1.00 94.25 200 PRO A N 1
ATOM 1570 C CA . PRO A 1 200 ? -21.536 -10.438 3.085 1.00 94.25 200 PRO A CA 1
ATOM 1571 C C . PRO A 1 200 ? -20.416 -11.167 2.327 1.00 94.25 200 PRO A C 1
ATOM 1573 O O . PRO A 1 200 ? -19.847 -12.127 2.834 1.00 94.25 200 PRO A O 1
ATOM 1576 N N . LYS A 1 201 ? -20.118 -10.744 1.093 1.00 92.50 201 LYS A N 1
ATOM 1577 C CA . LYS A 1 201 ? -19.068 -11.326 0.242 1.00 92.50 201 LYS A CA 1
ATOM 1578 C C . LYS A 1 201 ? -17.747 -10.557 0.299 1.00 92.50 201 LYS A C 1
ATOM 1580 O O . LYS A 1 201 ? -16.809 -10.933 -0.400 1.00 92.50 201 LYS A O 1
ATOM 1585 N N . SER A 1 202 ? -17.684 -9.458 1.049 1.00 91.75 202 SER A N 1
ATOM 1586 C CA . SER A 1 202 ? -16.466 -8.663 1.147 1.00 91.75 202 SER A CA 1
ATOM 1587 C C . SER A 1 202 ? -15.478 -9.309 2.117 1.00 91.75 202 SER A C 1
ATOM 1589 O O . SER A 1 202 ? -15.864 -10.000 3.064 1.00 91.75 202 SER A O 1
ATOM 1591 N N . MET A 1 203 ? -14.187 -9.082 1.883 1.00 87.12 203 MET A N 1
ATOM 1592 C CA . MET A 1 203 ? -13.143 -9.588 2.778 1.00 87.12 203 MET A CA 1
ATOM 1593 C C . MET A 1 203 ? -13.218 -8.921 4.150 1.00 87.12 203 MET A C 1
ATOM 1595 O O . MET A 1 203 ? -12.928 -9.551 5.160 1.00 87.12 203 MET A O 1
ATOM 1599 N N . GLU A 1 204 ? -13.681 -7.674 4.211 1.00 92.94 204 GLU A N 1
ATOM 1600 C CA . GLU A 1 204 ? -13.907 -6.972 5.467 1.00 92.94 204 GLU A CA 1
ATOM 1601 C C . GLU A 1 204 ? -14.998 -7.639 6.310 1.00 92.94 204 GLU A C 1
ATOM 1603 O O . GLU A 1 204 ? -14.815 -7.816 7.512 1.00 92.94 204 GLU A O 1
ATOM 1608 N N . ALA A 1 205 ? -16.106 -8.069 5.694 1.00 91.25 205 ALA A N 1
ATOM 1609 C CA . ALA A 1 205 ? -17.149 -8.818 6.392 1.00 91.25 205 ALA A CA 1
ATOM 1610 C C . ALA A 1 205 ? -16.630 -10.171 6.915 1.00 91.25 205 ALA A C 1
ATOM 1612 O O . ALA A 1 205 ? -16.969 -10.580 8.030 1.00 91.25 205 ALA A O 1
ATOM 1613 N N . ALA A 1 206 ? -15.770 -10.844 6.144 1.00 88.31 206 ALA A N 1
ATOM 1614 C CA . ALA A 1 206 ? -15.108 -12.072 6.578 1.00 88.31 206 ALA A CA 1
ATOM 1615 C C . ALA A 1 206 ? -14.151 -11.822 7.759 1.00 88.31 206 ALA A C 1
ATOM 1617 O O . ALA A 1 206 ? -14.158 -12.590 8.723 1.00 88.31 206 ALA A O 1
ATOM 1618 N N . ALA A 1 207 ? -13.395 -10.720 7.725 1.00 87.50 207 ALA A N 1
ATOM 1619 C CA . ALA A 1 207 ? -12.458 -10.338 8.776 1.00 87.50 207 ALA A CA 1
ATOM 1620 C C . ALA A 1 207 ? -13.165 -10.009 10.100 1.00 87.50 207 ALA A C 1
ATOM 1622 O O . ALA A 1 207 ? -12.818 -10.566 11.140 1.00 87.50 207 ALA A O 1
ATOM 1623 N N . VAL A 1 208 ? -14.223 -9.184 10.086 1.00 87.62 208 VAL A N 1
ATO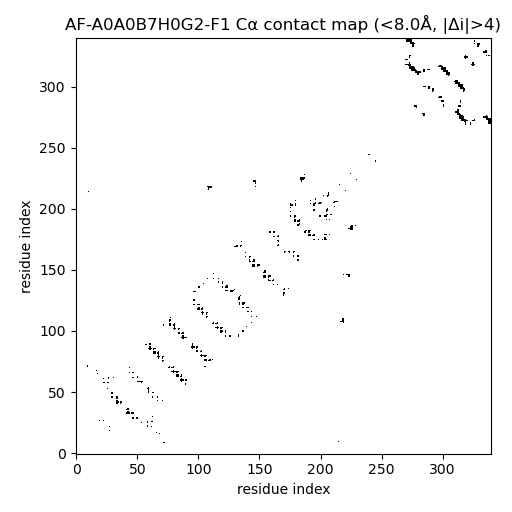M 1624 C CA . VAL A 1 208 ? -14.971 -8.858 11.324 1.00 87.62 208 VAL A CA 1
ATOM 1625 C C . VAL A 1 208 ? -15.703 -10.064 11.918 1.00 87.62 208 VAL A C 1
ATOM 1627 O O . VAL A 1 208 ? -16.048 -10.070 13.104 1.00 87.62 208 VAL A O 1
ATOM 1630 N N . SER A 1 209 ? -15.968 -11.079 11.094 1.00 85.06 209 SER A N 1
ATOM 1631 C CA . SER A 1 209 ? -16.601 -12.338 11.495 1.00 85.06 209 SER A CA 1
ATOM 1632 C C . SER A 1 209 ? -15.590 -13.388 11.967 1.00 85.06 209 SER A C 1
ATOM 1634 O O . SER A 1 209 ? -16.004 -14.480 12.345 1.00 85.06 209 SER A O 1
ATOM 1636 N N . GLY A 1 210 ? -14.285 -13.085 11.941 1.00 83.50 210 GLY A N 1
ATOM 1637 C CA . GLY A 1 210 ? -13.218 -14.010 12.335 1.00 83.50 210 GLY A CA 1
ATOM 1638 C C . GLY A 1 210 ? -12.998 -15.165 11.353 1.00 83.50 210 GLY A C 1
ATOM 1639 O O . GLY A 1 210 ? -12.404 -16.173 11.711 1.00 83.50 210 GLY A O 1
ATOM 1640 N N . SER A 1 211 ? -13.510 -15.057 10.122 1.00 81.94 211 SER A N 1
ATOM 1641 C CA . SER A 1 211 ? -13.326 -16.082 9.082 1.00 81.94 211 SER A CA 1
ATOM 1642 C C . SER A 1 211 ? -12.013 -15.920 8.313 1.00 81.94 211 SER A C 1
ATOM 1644 O O . SER A 1 211 ? -11.583 -16.854 7.640 1.00 81.94 211 SER A O 1
ATOM 1646 N N . VAL A 1 212 ? -11.406 -14.734 8.381 1.00 82.38 212 VAL A N 1
ATOM 1647 C CA . VAL A 1 212 ? -10.125 -14.396 7.757 1.00 82.38 212 VAL A CA 1
ATOM 1648 C C . VAL A 1 212 ? -9.334 -13.537 8.733 1.00 82.38 212 VAL A C 1
ATOM 1650 O O . VAL A 1 212 ? -9.881 -12.595 9.307 1.00 82.38 212 VAL A O 1
ATOM 1653 N N . ASP A 1 213 ? -8.049 -13.840 8.883 1.00 77.38 213 ASP A N 1
ATOM 1654 C CA . ASP A 1 213 ? -7.130 -13.004 9.644 1.00 77.38 213 ASP A CA 1
ATOM 1655 C C . ASP A 1 213 ? -6.624 -11.836 8.802 1.00 77.38 213 ASP A C 1
ATOM 1657 O O . ASP A 1 213 ? -6.379 -11.943 7.597 1.00 77.38 213 ASP A O 1
ATOM 1661 N N . ILE A 1 214 ? -6.436 -10.697 9.458 1.00 74.94 214 ILE A N 1
ATOM 1662 C CA . ILE A 1 214 ? -5.846 -9.526 8.822 1.00 74.94 214 ILE A CA 1
ATOM 1663 C C . ILE A 1 214 ? -4.337 -9.657 8.913 1.00 74.94 214 ILE A C 1
ATOM 1665 O O . ILE A 1 214 ? -3.779 -9.854 9.992 1.00 74.94 214 ILE A O 1
ATOM 1669 N N . SER A 1 215 ? -3.681 -9.535 7.761 1.00 68.06 215 SER A N 1
ATOM 1670 C CA . SER A 1 215 ? -2.225 -9.550 7.683 1.00 68.06 215 SER A CA 1
ATOM 1671 C C . SER A 1 215 ? -1.627 -8.503 8.631 1.00 68.06 215 SER A C 1
ATOM 1673 O O . SER A 1 215 ? -2.149 -7.385 8.693 1.00 68.06 215 SER A O 1
ATOM 1675 N N . PRO A 1 216 ? -0.500 -8.801 9.300 1.00 65.31 216 PRO A N 1
ATOM 1676 C CA . PRO A 1 216 ? 0.211 -7.846 10.145 1.00 65.31 216 PRO A CA 1
ATOM 1677 C C . PRO A 1 216 ? 0.926 -6.788 9.285 1.00 65.31 216 PRO A C 1
ATOM 1679 O O . PRO A 1 216 ? 2.147 -6.765 9.175 1.00 65.31 216 PRO A O 1
ATOM 1682 N N . SER A 1 217 ? 0.166 -5.932 8.600 1.00 71.19 217 SER A N 1
ATOM 1683 C CA . SER A 1 217 ? 0.705 -4.763 7.905 1.00 71.19 217 SER A CA 1
ATOM 1684 C C . SER A 1 217 ? 0.970 -3.646 8.908 1.00 71.19 217 SER A C 1
ATOM 1686 O O . SER A 1 217 ? 0.140 -3.434 9.796 1.00 71.19 217 SER A O 1
ATOM 1688 N N . VAL A 1 218 ? 2.043 -2.880 8.698 1.00 72.50 218 VAL A N 1
ATOM 1689 C CA . VAL A 1 218 ? 2.393 -1.729 9.547 1.00 72.50 218 VAL A CA 1
ATOM 1690 C C . VAL A 1 218 ? 1.227 -0.745 9.657 1.00 72.50 218 VAL A C 1
ATOM 1692 O O . VAL A 1 218 ? 0.883 -0.342 10.760 1.00 72.50 218 VAL A O 1
ATOM 1695 N N . PHE A 1 219 ? 0.534 -0.479 8.545 1.00 80.50 219 PHE A N 1
ATOM 1696 C CA . PHE A 1 219 ? -0.664 0.362 8.518 1.00 80.50 219 PHE A CA 1
ATOM 1697 C C . PHE A 1 219 ? -1.712 -0.060 9.566 1.00 80.50 219 PHE A C 1
ATOM 1699 O O . PHE A 1 219 ? -2.000 0.685 10.496 1.00 80.50 219 PHE A O 1
ATOM 1706 N N . TRP A 1 220 ? -2.251 -1.284 9.479 1.00 79.81 220 TRP A N 1
ATOM 1707 C CA . TRP A 1 220 ? -3.256 -1.763 10.443 1.00 79.81 220 TRP A CA 1
ATOM 1708 C C . TRP A 1 220 ? -2.728 -1.895 11.872 1.00 79.81 220 TRP A C 1
ATOM 1710 O O . TRP A 1 220 ? -3.513 -1.791 12.813 1.00 79.81 220 TRP A O 1
ATOM 1720 N N . TYR A 1 221 ? -1.427 -2.135 12.038 1.00 76.12 221 TYR A N 1
ATOM 1721 C CA . TYR A 1 221 ? -0.795 -2.210 13.351 1.00 76.12 221 TYR A CA 1
ATOM 1722 C C . TYR A 1 221 ? -0.738 -0.840 14.044 1.00 76.12 221 TYR A C 1
ATOM 1724 O O . TYR A 1 221 ? -0.989 -0.760 15.243 1.00 76.12 221 TYR A O 1
ATOM 1732 N N . LEU A 1 222 ? -0.446 0.225 13.291 1.00 76.88 222 LEU A N 1
ATOM 1733 C CA . LEU A 1 222 ? -0.369 1.597 13.802 1.00 76.88 222 LEU A CA 1
ATOM 1734 C C . LEU A 1 222 ? -1.729 2.309 13.844 1.00 76.88 222 LEU A C 1
ATOM 1736 O O . LEU A 1 222 ? -1.857 3.346 14.489 1.00 76.88 222 LEU A O 1
ATOM 1740 N N . MET A 1 223 ? -2.756 1.753 13.197 1.00 81.00 223 MET A N 1
ATOM 1741 C CA . MET A 1 223 ? -4.114 2.288 13.270 1.00 81.00 223 MET A CA 1
ATOM 1742 C C . MET A 1 223 ? -4.672 2.206 14.702 1.00 81.00 223 MET A C 1
ATOM 1744 O O . MET A 1 223 ? -4.704 1.112 15.281 1.00 81.00 223 MET A O 1
ATOM 1748 N N . PRO A 1 224 ? -5.198 3.316 15.258 1.00 75.31 224 PRO A N 1
ATOM 1749 C CA . PRO A 1 224 ? -5.799 3.322 16.585 1.00 75.31 224 PRO A CA 1
ATOM 1750 C C . PRO A 1 224 ? -6.927 2.295 16.724 1.00 75.31 224 PRO A C 1
ATOM 1752 O O . PRO A 1 224 ? -7.732 2.085 15.812 1.00 75.31 224 PRO A O 1
ATOM 1755 N N . ARG A 1 225 ? -7.016 1.678 17.903 1.00 77.94 225 ARG A N 1
ATOM 1756 C CA . ARG A 1 225 ? -8.103 0.771 18.283 1.00 77.94 225 ARG A CA 1
ATOM 1757 C C . ARG A 1 225 ? -8.625 1.109 19.667 1.00 77.94 225 ARG A C 1
ATOM 1759 O O . ARG A 1 225 ? -7.855 1.504 20.541 1.00 77.94 225 ARG A O 1
ATOM 1766 N N . ASN A 1 226 ? -9.914 0.858 19.883 1.00 68.62 226 ASN A N 1
ATOM 1767 C CA . ASN A 1 226 ? -10.542 0.971 21.190 1.00 68.62 226 ASN A CA 1
ATOM 1768 C C . ASN A 1 226 ? -9.779 0.109 22.226 1.00 68.62 226 ASN A C 1
ATOM 1770 O O . ASN A 1 226 ? -9.732 -1.118 22.078 1.00 68.62 226 ASN A O 1
ATOM 1774 N N . PRO A 1 227 ? -9.207 0.711 23.286 1.00 64.31 227 PRO A N 1
ATOM 1775 C CA . PRO A 1 227 ? -8.447 -0.011 24.302 1.00 64.31 227 PRO A CA 1
ATOM 1776 C C . PRO A 1 227 ? -9.231 -1.137 24.982 1.00 64.31 227 PRO A C 1
ATOM 1778 O O . PRO A 1 227 ? -8.642 -2.152 25.343 1.00 64.31 227 PRO A O 1
ATOM 1781 N N . ASP A 1 228 ? -10.550 -1.008 25.132 1.00 62.12 228 ASP A N 1
ATOM 1782 C CA . ASP A 1 228 ? -11.376 -2.044 25.758 1.00 62.12 228 ASP A CA 1
ATOM 1783 C C . ASP A 1 228 ? -11.611 -3.237 24.826 1.00 62.12 228 ASP A C 1
ATOM 1785 O O . ASP A 1 228 ? -11.723 -4.368 25.293 1.00 62.12 228 ASP A O 1
ATOM 1789 N N . MET A 1 229 ? -11.575 -3.021 23.508 1.00 59.91 229 MET A N 1
ATOM 1790 C CA . MET A 1 229 ? -11.525 -4.102 22.519 1.00 59.91 229 MET A CA 1
ATOM 1791 C C . MET A 1 229 ? -10.165 -4.796 22.515 1.00 59.91 229 MET A C 1
ATOM 1793 O O . MET A 1 229 ? -10.120 -6.014 22.392 1.00 59.91 229 MET A O 1
ATOM 1797 N N . ILE A 1 230 ? -9.066 -4.053 22.687 1.00 58.66 230 ILE A N 1
ATOM 1798 C CA . ILE A 1 230 ? -7.733 -4.651 22.855 1.00 58.66 230 ILE A CA 1
ATOM 1799 C C . ILE A 1 230 ? -7.724 -5.516 24.118 1.00 58.66 230 ILE A C 1
ATOM 1801 O O . ILE A 1 230 ? -7.336 -6.677 24.057 1.00 58.66 230 ILE A O 1
ATOM 1805 N N . LYS A 1 231 ? -8.225 -5.000 25.247 1.00 58.59 231 LYS A N 1
ATOM 1806 C CA . LYS A 1 231 ? -8.359 -5.773 26.490 1.00 58.59 231 LYS A CA 1
ATOM 1807 C C . LYS A 1 231 ? -9.255 -6.988 26.308 1.00 58.59 231 LYS A C 1
ATOM 1809 O O . LYS A 1 231 ? -8.881 -8.043 26.789 1.00 58.59 231 LYS A O 1
ATOM 1814 N N . LYS A 1 232 ? -10.391 -6.856 25.613 1.00 57.31 232 LYS A N 1
ATOM 1815 C CA . LYS A 1 232 ? -11.305 -7.965 25.315 1.00 57.31 232 LYS A CA 1
ATOM 1816 C C . LYS A 1 232 ? -10.663 -9.016 24.414 1.00 57.31 232 LYS A C 1
ATOM 1818 O O . LYS A 1 232 ? -10.820 -10.190 24.678 1.00 57.31 232 LYS A O 1
ATOM 1823 N N . PHE A 1 233 ? -9.898 -8.621 23.402 1.00 52.03 233 PHE A N 1
ATOM 1824 C CA . PHE A 1 233 ? -9.149 -9.547 22.549 1.00 52.03 233 PHE A CA 1
ATOM 1825 C C . PHE A 1 233 ? -8.022 -10.255 23.318 1.00 52.03 233 PHE A C 1
ATOM 1827 O O . PHE A 1 233 ? -7.790 -11.443 23.128 1.00 52.03 233 PHE A O 1
ATOM 1834 N N . LEU A 1 234 ? -7.340 -9.543 24.220 1.00 51.31 234 LEU A N 1
ATOM 1835 C CA . LEU A 1 234 ? -6.318 -10.115 25.102 1.00 51.31 234 LEU A CA 1
ATOM 1836 C C . LEU A 1 234 ? -6.925 -10.975 26.230 1.00 51.31 234 LEU A C 1
ATOM 1838 O O . LEU A 1 234 ? -6.277 -11.909 26.702 1.00 51.31 234 LEU A O 1
ATOM 1842 N N . SER A 1 235 ? -8.154 -10.676 26.666 1.00 46.97 235 SER A N 1
ATOM 1843 C CA . SER A 1 235 ? -8.877 -11.406 27.717 1.00 46.97 235 SER A CA 1
ATOM 1844 C C . SER A 1 235 ? -9.745 -12.545 27.183 1.00 46.97 235 SER A C 1
ATOM 1846 O O . SER A 1 235 ? -10.008 -13.494 27.916 1.00 46.97 235 SER A O 1
ATOM 1848 N N . GLU A 1 236 ? -10.115 -12.518 25.901 1.00 45.97 236 GLU A N 1
ATOM 1849 C CA . GLU A 1 236 ? -10.552 -13.667 25.103 1.00 45.97 236 GLU A CA 1
ATOM 1850 C C . GLU A 1 236 ? -9.329 -14.539 24.793 1.00 45.97 236 GLU A C 1
ATOM 1852 O O . GLU A 1 236 ? -8.975 -14.844 23.654 1.00 45.97 236 GLU A O 1
ATOM 1857 N N . THR A 1 237 ? -8.646 -14.956 25.854 1.00 39.53 237 THR A N 1
ATOM 1858 C CA . THR A 1 237 ? -7.653 -16.007 25.785 1.00 39.53 237 THR A CA 1
ATOM 1859 C C . THR A 1 237 ? -8.419 -17.284 25.459 1.00 39.53 237 THR A C 1
ATOM 1861 O O . THR A 1 237 ? -9.014 -17.929 26.320 1.00 39.53 237 THR A O 1
ATOM 1864 N N . THR A 1 238 ? -8.353 -17.703 24.195 1.00 41.38 238 THR A N 1
ATOM 1865 C CA . THR A 1 238 ? -8.130 -19.128 23.932 1.00 41.38 238 THR A CA 1
ATOM 1866 C C . THR A 1 238 ? -6.994 -19.505 24.873 1.00 41.38 238 THR A C 1
ATOM 1868 O O . THR A 1 238 ? -5.915 -18.926 24.762 1.00 41.38 238 THR A O 1
ATOM 1871 N N . THR A 1 239 ? -7.256 -20.328 25.885 1.00 33.19 239 THR A N 1
ATOM 1872 C CA . THR A 1 239 ? -6.244 -20.743 26.855 1.00 33.19 239 THR A CA 1
ATOM 1873 C C . THR A 1 239 ? -5.178 -21.525 26.105 1.00 33.19 239 THR A C 1
ATOM 1875 O O . THR A 1 239 ? -5.261 -22.739 25.939 1.00 33.19 239 THR A O 1
ATOM 1878 N N . TYR A 1 240 ? -4.178 -20.812 25.598 1.00 38.62 240 TYR A N 1
ATOM 1879 C CA . TYR A 1 240 ? -2.965 -21.423 25.109 1.00 38.62 240 TYR A CA 1
ATOM 1880 C C . TYR A 1 240 ? -2.268 -21.979 26.339 1.00 38.62 240 TYR A C 1
ATOM 1882 O O . TYR A 1 240 ? -1.884 -21.243 27.245 1.00 38.62 240 TYR A O 1
ATOM 1890 N N . THR A 1 241 ? -2.176 -23.301 26.397 1.00 48.22 241 THR A N 1
ATOM 1891 C CA . THR A 1 241 ? -1.373 -23.975 27.419 1.00 48.22 241 THR A CA 1
ATOM 1892 C C . THR A 1 241 ? 0.070 -23.461 27.334 1.00 48.22 241 THR A C 1
ATOM 1894 O O . THR A 1 241 ? 0.540 -23.133 26.242 1.00 48.22 241 THR A O 1
ATOM 1897 N N . ASP A 1 242 ? 0.803 -23.408 28.452 1.00 48.00 242 ASP A N 1
ATOM 1898 C CA . ASP A 1 242 ? 2.211 -22.957 28.477 1.00 48.00 242 ASP A CA 1
ATOM 1899 C C . ASP A 1 242 ? 3.085 -23.680 27.435 1.00 48.00 242 ASP A C 1
ATOM 1901 O O . ASP A 1 242 ? 4.033 -23.115 26.884 1.00 48.00 242 ASP A O 1
ATOM 1905 N N . SER A 1 243 ? 2.724 -24.919 27.089 1.00 50.62 243 SER A N 1
ATOM 1906 C CA . SER A 1 243 ? 3.370 -25.697 26.030 1.00 50.62 243 SER A CA 1
ATOM 1907 C C . SER A 1 243 ? 3.148 -25.118 24.623 1.00 50.62 243 SER A C 1
ATOM 1909 O O . SER A 1 243 ? 4.050 -25.209 23.792 1.00 50.62 243 SER A O 1
ATOM 1911 N N . GLN A 1 244 ? 1.989 -24.516 24.343 1.00 41.06 244 GLN A N 1
ATOM 1912 C CA . GLN A 1 244 ? 1.656 -23.904 23.052 1.00 41.06 244 GLN A CA 1
ATOM 1913 C C . GLN A 1 244 ? 2.285 -22.518 22.907 1.00 41.06 244 GLN A C 1
ATOM 1915 O O . GLN A 1 244 ? 2.772 -22.193 21.827 1.00 41.06 244 GLN A O 1
ATOM 1920 N N . TYR A 1 245 ? 2.360 -21.737 23.991 1.00 43.09 245 TYR A N 1
ATOM 1921 C CA . TYR A 1 245 ? 3.114 -20.480 24.010 1.00 43.09 245 TYR A CA 1
ATOM 1922 C C . TYR A 1 245 ? 4.616 -20.734 23.814 1.00 43.09 245 TYR A C 1
ATOM 1924 O O . TYR A 1 245 ? 5.261 -20.076 23.001 1.00 43.09 245 TYR A O 1
ATOM 1932 N N . THR A 1 246 ? 5.159 -21.763 24.472 1.00 54.53 246 THR A N 1
ATOM 1933 C CA . THR A 1 246 ? 6.563 -22.177 24.314 1.00 54.53 246 THR A CA 1
ATOM 1934 C C . THR A 1 246 ? 6.844 -22.718 22.909 1.00 54.53 246 THR A C 1
ATOM 1936 O O . THR A 1 246 ? 7.889 -22.419 22.342 1.00 54.53 246 THR A O 1
ATOM 1939 N N . GLN A 1 247 ? 5.901 -23.444 22.294 1.00 50.62 247 GLN A N 1
ATOM 1940 C CA . GLN A 1 247 ? 6.016 -23.870 20.893 1.00 50.62 247 GLN A CA 1
ATOM 1941 C C . GLN A 1 247 ? 5.908 -22.708 19.906 1.00 50.62 247 GLN A C 1
ATOM 1943 O O . GLN A 1 247 ? 6.701 -22.654 18.974 1.00 50.62 247 GLN A O 1
ATOM 1948 N N . ALA A 1 248 ? 4.975 -21.773 20.092 1.00 43.59 248 ALA A N 1
ATOM 1949 C CA . ALA A 1 248 ? 4.842 -20.600 19.229 1.00 43.59 248 ALA A CA 1
ATOM 1950 C C . ALA A 1 248 ? 6.079 -19.695 19.323 1.00 43.59 248 ALA A C 1
ATOM 1952 O O . ALA A 1 248 ? 6.554 -19.203 18.301 1.00 43.59 248 ALA A O 1
ATOM 1953 N N . ARG A 1 249 ? 6.653 -19.555 20.525 1.00 51.56 249 ARG A N 1
ATOM 1954 C CA . ARG A 1 249 ? 7.918 -18.850 20.756 1.00 51.56 249 ARG A CA 1
ATOM 1955 C C . ARG A 1 249 ? 9.100 -19.577 20.115 1.00 51.56 249 ARG A C 1
ATOM 1957 O O . ARG A 1 249 ? 9.829 -18.951 19.362 1.00 51.56 249 ARG A O 1
ATOM 1964 N N . ALA A 1 250 ? 9.200 -20.898 20.276 1.00 60.41 250 ALA A N 1
ATOM 1965 C CA . ALA A 1 250 ? 10.244 -21.712 19.650 1.00 60.41 250 ALA A CA 1
ATOM 1966 C C . ALA A 1 250 ? 10.134 -21.763 18.113 1.00 60.41 250 ALA A C 1
ATOM 1968 O O . ALA A 1 250 ? 11.141 -21.881 17.419 1.00 60.41 250 ALA A O 1
ATOM 1969 N N . ILE A 1 251 ? 8.921 -21.674 17.557 1.00 54.84 251 ILE A N 1
ATOM 1970 C CA . ILE A 1 251 ? 8.688 -21.546 16.113 1.00 54.84 251 ILE A CA 1
ATOM 1971 C C . ILE A 1 251 ? 9.079 -20.136 15.649 1.00 54.84 251 ILE A C 1
ATOM 1973 O O . ILE A 1 251 ? 9.785 -20.014 14.653 1.00 54.84 251 ILE A O 1
ATOM 1977 N N . ALA A 1 252 ? 8.704 -19.084 16.383 1.00 45.22 252 ALA A N 1
ATOM 1978 C CA . ALA A 1 252 ? 9.119 -17.707 16.099 1.00 45.22 252 ALA A CA 1
ATOM 1979 C C . ALA A 1 252 ? 10.645 -17.508 16.212 1.00 45.22 252 ALA A C 1
ATOM 1981 O O . ALA A 1 252 ? 11.231 -16.778 15.416 1.00 45.22 252 ALA A O 1
ATOM 1982 N N . GLU A 1 253 ? 11.301 -18.201 17.144 1.00 46.56 253 GLU A N 1
ATOM 1983 C CA . GLU A 1 253 ? 12.760 -18.256 17.290 1.00 46.56 253 GLU A CA 1
ATOM 1984 C C . GLU A 1 253 ? 13.407 -19.071 16.160 1.00 46.56 253 GLU A C 1
ATOM 1986 O O . GLU A 1 253 ? 14.388 -18.618 15.579 1.00 46.56 253 GLU A O 1
ATOM 1991 N N . LYS A 1 254 ? 12.804 -20.183 15.716 1.00 47.00 254 LYS A N 1
ATOM 1992 C CA . LYS A 1 254 ? 13.256 -20.910 14.512 1.00 47.00 254 LYS A CA 1
ATOM 1993 C C . LYS A 1 254 ? 13.122 -20.104 13.218 1.00 47.00 254 LYS A C 1
ATOM 1995 O O . LYS A 1 254 ? 13.941 -20.272 12.324 1.00 47.00 254 LYS A O 1
ATOM 2000 N N . PHE A 1 255 ? 12.127 -19.223 13.103 1.00 38.81 255 PHE A N 1
ATOM 2001 C CA . PHE A 1 255 ? 12.005 -18.299 11.966 1.00 38.81 255 PHE A CA 1
ATOM 2002 C C . PHE A 1 255 ? 12.992 -17.119 12.035 1.00 38.81 255 PHE A C 1
ATOM 2004 O O . PHE A 1 255 ? 13.213 -16.464 11.018 1.00 38.81 255 PHE A O 1
ATOM 2011 N N . ARG A 1 256 ? 13.618 -16.866 13.196 1.00 39.84 256 ARG A N 1
ATOM 2012 C CA . ARG A 1 256 ? 14.735 -15.915 13.350 1.00 39.84 256 ARG A CA 1
ATOM 2013 C C . ARG A 1 256 ? 16.101 -16.519 12.995 1.00 39.84 256 ARG A C 1
ATOM 2015 O O . ARG A 1 256 ? 17.053 -15.770 12.796 1.00 39.84 256 ARG A O 1
ATOM 2022 N N . GLU A 1 257 ? 16.204 -17.838 12.853 1.00 38.28 257 GLU A N 1
ATOM 2023 C CA . GLU A 1 257 ? 17.443 -18.551 12.520 1.00 38.28 257 GLU A CA 1
ATOM 2024 C C . GLU A 1 257 ? 17.327 -19.186 11.115 1.00 38.28 257 GLU A C 1
ATOM 2026 O O . GLU A 1 257 ? 17.030 -20.367 10.985 1.00 38.28 257 GLU A O 1
ATOM 2031 N N . THR A 1 258 ? 17.446 -18.471 9.985 1.00 31.47 258 THR A N 1
ATOM 2032 C CA . THR A 1 258 ? 18.708 -18.220 9.237 1.00 31.47 258 THR A CA 1
ATOM 2033 C C . THR A 1 258 ? 18.408 -17.584 7.854 1.00 31.47 258 THR A C 1
ATOM 2035 O O . THR A 1 258 ? 17.345 -17.863 7.305 1.00 31.47 258 THR A O 1
ATOM 2038 N N . PRO A 1 259 ? 19.345 -16.870 7.180 1.00 40.25 259 PRO A N 1
ATOM 2039 C CA . PRO A 1 259 ? 20.531 -16.172 7.664 1.00 40.25 259 PRO A CA 1
ATOM 2040 C C . PRO A 1 259 ? 20.518 -14.691 7.213 1.00 40.25 259 PRO A C 1
ATOM 2042 O O . PRO A 1 259 ? 20.816 -14.372 6.064 1.00 40.25 259 PRO A O 1
ATOM 2045 N N . ALA A 1 260 ? 20.263 -13.764 8.132 1.00 29.70 260 ALA A N 1
ATOM 2046 C CA . ALA A 1 260 ? 20.857 -12.435 8.047 1.00 29.70 260 ALA A CA 1
ATOM 2047 C C . ALA A 1 260 ? 21.912 -12.378 9.149 1.00 29.70 260 ALA A C 1
ATOM 2049 O O . ALA A 1 260 ? 21.627 -12.645 10.312 1.00 29.70 260 ALA A O 1
ATOM 2050 N N . THR A 1 261 ? 23.150 -12.173 8.716 1.00 32.12 261 THR A N 1
ATOM 2051 C CA . THR A 1 261 ? 24.380 -11.927 9.473 1.00 32.12 261 THR A CA 1
ATOM 2052 C C . THR A 1 261 ? 24.185 -11.677 10.970 1.00 32.12 261 THR A C 1
ATOM 2054 O O . THR A 1 261 ? 23.569 -10.691 11.362 1.00 32.12 261 THR A O 1
ATOM 2057 N N . LYS A 1 262 ? 24.772 -12.567 11.782 1.00 33.78 262 LYS A N 1
ATOM 2058 C CA . LYS A 1 262 ? 24.870 -12.494 13.245 1.00 33.78 262 LYS A CA 1
ATOM 2059 C C . LYS A 1 262 ? 25.060 -11.055 13.749 1.00 33.78 262 LYS A C 1
ATOM 2061 O O . LYS A 1 262 ? 26.164 -10.519 13.688 1.00 33.78 262 LYS A O 1
ATOM 2066 N N . GLN A 1 263 ? 24.007 -10.491 14.324 1.00 31.78 263 GLN A N 1
ATOM 2067 C CA . GLN A 1 263 ? 24.116 -9.599 15.470 1.00 31.78 263 GLN A CA 1
ATOM 2068 C C . GLN A 1 263 ? 23.420 -10.308 16.625 1.00 31.78 263 GLN A C 1
ATOM 2070 O O . GLN A 1 263 ? 22.220 -10.559 16.586 1.00 31.78 263 GLN A O 1
ATOM 2075 N N . GLU A 1 264 ? 24.218 -10.713 17.608 1.00 31.95 264 GLU A N 1
ATOM 2076 C CA . GLU A 1 264 ? 23.734 -11.209 18.888 1.00 31.95 264 GLU A CA 1
ATOM 2077 C C . GLU A 1 264 ? 22.926 -10.092 19.564 1.00 31.95 264 GLU A C 1
ATOM 2079 O O . GLU A 1 264 ? 23.488 -9.071 19.963 1.00 31.95 264 GLU A O 1
ATOM 2084 N N . GLU A 1 265 ? 21.612 -10.279 19.720 1.00 32.47 265 GLU A N 1
ATOM 2085 C CA . GLU A 1 265 ? 20.863 -9.601 20.781 1.00 32.47 265 GLU A CA 1
ATOM 2086 C C . GLU A 1 265 ? 21.286 -10.237 22.108 1.00 32.47 265 GLU A C 1
ATOM 2088 O O . GLU A 1 265 ? 20.648 -11.140 22.649 1.00 32.47 265 GLU A O 1
ATOM 2093 N N . ALA A 1 266 ? 22.428 -9.776 22.618 1.00 31.38 266 ALA A N 1
ATOM 2094 C CA . ALA A 1 266 ? 22.731 -9.882 24.029 1.00 31.38 266 ALA A CA 1
ATOM 2095 C C . ALA A 1 266 ? 21.622 -9.157 24.803 1.00 31.38 266 ALA A C 1
ATOM 2097 O O . ALA A 1 266 ? 21.165 -8.083 24.398 1.00 31.38 266 ALA A O 1
ATOM 2098 N N . ALA A 1 267 ? 21.206 -9.736 25.932 1.00 36.59 267 ALA A N 1
ATOM 2099 C CA . ALA A 1 267 ? 20.465 -9.019 26.963 1.00 36.59 267 ALA A CA 1
ATOM 2100 C C . ALA A 1 267 ? 21.045 -7.607 27.097 1.00 36.59 267 ALA A C 1
ATOM 2102 O O . ALA A 1 267 ? 22.268 -7.480 27.112 1.00 36.59 267 ALA A O 1
ATOM 2103 N N . ILE A 1 268 ? 20.190 -6.579 27.139 1.00 42.38 268 ILE A N 1
ATOM 2104 C CA . ILE A 1 268 ? 20.591 -5.166 27.133 1.00 42.38 268 ILE A CA 1
ATOM 2105 C C . ILE A 1 268 ? 21.548 -4.910 28.308 1.00 42.38 268 ILE A C 1
ATOM 2107 O O . ILE A 1 268 ? 21.134 -4.559 29.411 1.00 42.38 268 ILE A O 1
ATOM 2111 N N . SER A 1 269 ? 22.842 -5.121 28.083 1.00 57.97 269 SER A N 1
ATOM 2112 C CA . SER A 1 269 ? 23.906 -4.706 28.972 1.00 57.97 269 SER A CA 1
ATOM 2113 C C . SER A 1 269 ? 24.236 -3.291 28.561 1.00 57.97 269 SER A C 1
ATOM 2115 O O . SER A 1 269 ? 24.564 -3.045 27.405 1.00 57.97 269 SER A O 1
ATOM 2117 N N . ILE A 1 270 ? 24.115 -2.345 29.480 1.00 66.75 270 ILE A N 1
ATOM 2118 C CA . ILE A 1 270 ? 24.562 -0.975 29.238 1.00 66.75 270 ILE A CA 1
ATOM 2119 C C . ILE A 1 270 ? 26.080 -1.048 28.979 1.00 66.75 270 ILE A C 1
ATOM 2121 O O . ILE A 1 270 ? 26.790 -1.588 29.833 1.00 66.75 270 ILE A O 1
ATOM 2125 N N . PRO A 1 271 ? 26.596 -0.579 27.821 1.00 75.88 271 PRO A N 1
ATOM 2126 C CA . PRO A 1 271 ? 28.032 -0.553 27.568 1.00 75.88 271 PRO A CA 1
ATOM 2127 C C . PRO A 1 271 ? 28.750 0.211 28.683 1.00 75.88 271 PRO A C 1
ATOM 2129 O O . PRO A 1 271 ? 28.260 1.234 29.151 1.00 75.88 271 PRO A O 1
ATOM 2132 N N . LYS A 1 272 ? 29.950 -0.220 29.074 1.00 84.38 272 LYS A N 1
ATOM 2133 C CA . LYS A 1 272 ? 30.828 0.563 29.962 1.00 84.38 272 LYS A CA 1
ATOM 2134 C C . LYS A 1 272 ? 31.239 1.896 29.326 1.00 84.38 272 LYS A C 1
ATOM 2136 O O . LYS A 1 272 ? 31.618 2.834 30.027 1.00 84.38 272 LYS A O 1
ATOM 2141 N N . GLY A 1 273 ? 31.206 1.978 27.999 1.00 87.06 273 GLY A N 1
ATOM 2142 C CA . GLY A 1 273 ? 31.472 3.186 27.229 1.00 87.06 273 GLY A CA 1
ATOM 2143 C C . GLY A 1 273 ? 31.712 2.887 25.759 1.00 87.06 273 GLY A C 1
ATOM 2144 O O . GLY A 1 273 ? 31.410 1.798 25.277 1.00 87.06 273 GLY A O 1
ATOM 2145 N N . TYR A 1 274 ? 32.272 3.857 25.049 1.00 91.31 274 TYR A N 1
ATOM 2146 C CA . TYR A 1 274 ? 32.441 3.821 23.604 1.00 91.31 274 TYR A CA 1
ATOM 2147 C C . TYR A 1 274 ? 33.879 4.107 23.212 1.00 91.31 274 TYR A C 1
ATOM 2149 O O . TYR A 1 274 ? 34.490 5.059 23.697 1.00 91.31 274 TYR A O 1
ATOM 2157 N N . GLN A 1 275 ? 34.396 3.314 22.281 1.00 91.06 275 GLN A N 1
ATOM 2158 C CA . GLN A 1 275 ? 35.611 3.625 21.550 1.00 91.06 275 GLN A CA 1
ATOM 2159 C C . GLN A 1 275 ? 35.276 4.477 20.328 1.00 91.06 275 GLN A C 1
ATOM 2161 O O . GLN A 1 275 ? 34.412 4.116 19.533 1.00 91.06 275 GLN A O 1
ATOM 2166 N N . LEU A 1 276 ? 36.002 5.578 20.165 1.00 88.81 276 LEU A N 1
ATOM 2167 C CA . LEU A 1 276 ? 35.836 6.523 19.055 1.00 88.81 276 LEU A CA 1
ATOM 2168 C C . LEU A 1 276 ? 36.969 6.447 18.030 1.00 88.81 276 LEU A C 1
ATOM 2170 O O . LEU A 1 276 ? 36.872 6.998 16.941 1.00 88.81 276 LEU A O 1
ATOM 2174 N N . GLY A 1 277 ? 38.063 5.768 18.370 1.00 86.19 277 GLY A N 1
ATOM 2175 C CA . GLY A 1 277 ? 39.177 5.582 17.453 1.00 86.19 277 GLY A CA 1
ATOM 2176 C C . GLY A 1 277 ? 40.264 4.688 18.027 1.00 86.19 277 GLY A C 1
ATOM 2177 O O . GLY A 1 277 ? 40.391 4.531 19.244 1.00 86.19 277 GLY A O 1
ATOM 2178 N N . PHE A 1 278 ? 41.038 4.090 17.125 1.00 88.00 278 PHE A N 1
ATOM 2179 C CA . PHE A 1 278 ? 42.134 3.181 17.444 1.00 88.00 278 PHE A CA 1
ATOM 2180 C C . PHE A 1 278 ? 43.345 3.546 16.589 1.00 88.00 278 PHE A C 1
ATOM 2182 O O . PHE A 1 278 ? 43.422 3.212 15.407 1.00 88.00 278 PHE A O 1
ATOM 2189 N N . PHE A 1 279 ? 44.274 4.296 17.173 1.00 87.94 279 PHE A N 1
ATOM 2190 C CA . PHE A 1 279 ? 45.345 4.956 16.432 1.00 87.94 279 PHE A CA 1
ATOM 2191 C C . PHE A 1 279 ? 46.689 4.280 16.687 1.00 87.94 279 PHE A C 1
ATOM 2193 O O . PHE A 1 279 ? 47.005 3.922 17.815 1.00 87.94 279 PHE A O 1
ATOM 2200 N N . LYS A 1 280 ? 47.521 4.143 15.651 1.00 85.75 280 LYS A N 1
ATOM 2201 C CA . LYS A 1 280 ? 48.935 3.752 15.820 1.00 85.75 280 LYS A CA 1
ATOM 2202 C C . LYS A 1 280 ? 49.791 4.898 16.364 1.00 85.75 280 LYS A C 1
ATOM 2204 O O . LYS A 1 280 ? 50.771 4.661 17.057 1.00 85.75 280 LYS A O 1
ATOM 2209 N N . ASP A 1 281 ? 49.410 6.133 16.047 1.00 90.12 281 ASP A N 1
ATOM 2210 C CA . ASP A 1 281 ? 50.108 7.352 16.451 1.00 90.12 281 ASP A CA 1
ATOM 2211 C C . ASP A 1 281 ? 49.352 8.056 17.588 1.00 90.12 281 ASP A C 1
ATOM 2213 O O . ASP A 1 281 ? 48.156 8.345 17.475 1.00 90.12 281 ASP A O 1
ATOM 2217 N N . LYS A 1 282 ? 50.072 8.359 18.672 1.00 90.31 282 LYS A N 1
ATOM 2218 C CA . LYS A 1 282 ? 49.558 9.064 19.849 1.00 90.31 282 LYS A CA 1
ATOM 2219 C C . LYS A 1 282 ? 49.040 10.459 19.505 1.00 90.31 282 LYS A C 1
ATOM 2221 O O . LYS A 1 282 ? 48.006 10.856 20.035 1.00 90.31 282 LYS A O 1
ATOM 2226 N N . ALA A 1 283 ? 49.712 11.178 18.605 1.00 90.06 283 ALA A N 1
ATOM 2227 C CA . ALA A 1 283 ? 49.354 12.554 18.264 1.00 90.06 283 ALA A CA 1
ATOM 2228 C C . ALA A 1 283 ? 47.964 12.640 17.610 1.00 90.06 283 ALA A C 1
ATOM 2230 O O . ALA A 1 283 ? 47.224 13.600 17.823 1.00 90.06 283 ALA A O 1
ATOM 2231 N N . ASN A 1 284 ? 47.571 11.612 16.852 1.00 88.94 284 ASN A N 1
ATOM 2232 C CA . ASN A 1 284 ? 46.241 11.542 16.243 1.00 88.94 284 ASN A CA 1
ATOM 2233 C C . ASN A 1 284 ? 45.149 11.264 17.284 1.00 88.94 284 ASN A C 1
ATOM 2235 O O . ASN A 1 284 ? 44.086 11.881 17.231 1.00 88.94 284 ASN A O 1
ATOM 2239 N N . ALA A 1 285 ? 45.434 10.407 18.269 1.00 89.94 285 ALA A N 1
ATOM 2240 C CA . ALA A 1 285 ? 44.523 10.175 19.387 1.00 89.94 285 ALA A CA 1
ATOM 2241 C C . ALA A 1 285 ? 44.348 11.437 20.256 1.00 89.94 285 ALA A C 1
ATOM 2243 O O . ALA A 1 285 ? 43.238 11.733 20.693 1.00 89.94 285 ALA A O 1
ATOM 2244 N N . GLU A 1 286 ? 45.420 12.205 20.473 1.00 91.88 286 GLU A N 1
ATOM 2245 C CA . GLU A 1 286 ? 45.394 13.456 21.247 1.00 91.88 286 GLU A CA 1
ATOM 2246 C C . GLU A 1 286 ? 44.583 14.559 20.559 1.00 91.88 286 GLU A C 1
ATOM 2248 O O . GLU A 1 286 ? 43.806 15.240 21.224 1.00 91.88 286 GLU A O 1
ATOM 2253 N N . LYS A 1 287 ? 44.676 14.692 19.229 1.00 92.12 287 LYS A N 1
ATOM 2254 C CA . LYS A 1 287 ? 43.851 15.649 18.469 1.00 92.12 287 LYS A CA 1
ATOM 2255 C C . LYS A 1 287 ? 42.355 15.393 18.660 1.00 92.12 287 LYS A C 1
ATOM 2257 O O . LYS A 1 287 ? 41.612 16.323 18.972 1.00 92.12 287 LYS A O 1
ATOM 2262 N N . LEU A 1 288 ? 41.926 14.136 18.522 1.00 89.56 288 LEU A N 1
ATOM 2263 C CA . LEU A 1 288 ? 40.519 13.767 18.690 1.00 89.56 288 LEU A CA 1
ATOM 2264 C C . LEU A 1 288 ? 40.070 13.876 20.158 1.00 89.56 288 LEU A C 1
ATOM 2266 O O . LEU A 1 288 ? 38.945 14.289 20.429 1.00 89.56 288 LEU A O 1
ATOM 2270 N N . LEU A 1 289 ? 40.961 13.590 21.116 1.00 91.19 289 LEU A N 1
ATOM 2271 C CA . LEU A 1 289 ? 40.711 13.827 22.541 1.00 91.19 289 LEU A CA 1
ATOM 2272 C C . LEU A 1 289 ? 40.414 15.307 22.826 1.00 91.19 289 LEU A C 1
ATOM 2274 O O . LEU A 1 289 ? 39.420 15.611 23.485 1.00 91.19 289 LEU A O 1
ATOM 2278 N N . THR A 1 290 ? 41.244 16.225 22.321 1.00 92.50 290 THR A N 1
ATOM 2279 C CA . THR A 1 290 ? 41.042 17.670 22.509 1.00 92.50 290 THR A CA 1
ATOM 2280 C C . THR A 1 290 ? 39.739 18.144 21.867 1.00 92.50 290 THR A C 1
ATOM 2282 O O . THR A 1 290 ? 39.026 18.960 22.452 1.00 92.50 290 THR A O 1
ATOM 2285 N N . GLU A 1 291 ? 39.391 17.618 20.691 1.00 92.31 291 GLU A N 1
ATOM 2286 C CA . GLU A 1 291 ? 38.131 17.943 20.019 1.00 92.31 291 GLU A CA 1
ATOM 2287 C C . GLU A 1 291 ? 36.909 17.512 20.846 1.00 92.31 291 GLU A C 1
ATOM 2289 O O . GLU A 1 291 ? 36.003 18.317 21.074 1.00 92.31 291 GLU A O 1
ATOM 2294 N N . LEU A 1 292 ? 36.906 16.274 21.351 1.00 90.75 292 LEU A N 1
ATOM 2295 C CA . LEU A 1 292 ? 35.822 15.750 22.186 1.00 90.75 292 LEU A CA 1
ATOM 2296 C C . LEU A 1 292 ? 35.669 16.542 23.487 1.00 90.75 292 LEU A C 1
ATOM 2298 O O . LEU A 1 292 ? 34.552 16.908 23.855 1.00 90.75 292 LEU A O 1
ATOM 2302 N N . GLN A 1 293 ? 36.782 16.867 24.148 1.00 90.88 293 GLN A N 1
ATOM 2303 C CA . GLN A 1 293 ? 36.774 17.665 25.375 1.00 90.88 293 GLN A CA 1
ATOM 2304 C C . GLN A 1 293 ? 36.242 19.081 25.130 1.00 90.88 293 GLN A C 1
ATOM 2306 O O . GLN A 1 293 ? 35.450 19.584 25.925 1.00 90.88 293 GLN A O 1
ATOM 2311 N N . LYS A 1 294 ? 36.591 19.704 23.995 1.00 92.06 294 LYS A N 1
ATOM 2312 C CA . LYS A 1 294 ? 36.051 21.014 23.599 1.00 92.06 294 LYS A CA 1
ATOM 2313 C C . LYS A 1 294 ? 34.537 20.973 23.362 1.00 92.06 294 LYS A C 1
ATOM 2315 O O . LYS A 1 294 ? 33.858 21.959 23.630 1.00 92.06 294 LYS A O 1
ATOM 2320 N N . LYS A 1 295 ? 34.005 19.840 22.892 1.00 87.19 295 LYS A N 1
ATOM 2321 C CA . LYS A 1 295 ? 32.559 19.602 22.726 1.00 87.19 295 LYS A CA 1
ATOM 2322 C C . LYS A 1 295 ? 31.864 19.110 24.006 1.00 87.19 295 LYS A C 1
ATOM 2324 O O . LYS A 1 295 ? 30.688 18.765 23.963 1.00 87.19 295 LYS A O 1
ATOM 2329 N N . GLY A 1 296 ? 32.564 19.098 25.143 1.00 87.62 296 GLY A N 1
ATOM 2330 C CA . GLY A 1 296 ? 31.997 18.766 26.452 1.00 87.62 296 GLY A CA 1
ATOM 2331 C C . GLY A 1 296 ? 31.920 17.269 26.764 1.00 87.62 296 GLY A C 1
ATOM 2332 O O . GLY A 1 296 ? 31.304 16.892 27.759 1.00 87.62 296 GLY A O 1
ATOM 2333 N N . PHE A 1 297 ? 32.541 16.404 25.958 1.00 90.19 297 PHE A N 1
ATOM 2334 C CA . PHE A 1 297 ? 32.595 14.970 26.235 1.00 90.19 297 PHE A CA 1
ATOM 2335 C C . PHE A 1 297 ? 33.765 14.622 27.157 1.00 90.19 297 PHE A C 1
ATOM 2337 O O . PHE A 1 297 ? 34.895 15.079 26.975 1.00 90.19 297 PHE A O 1
ATOM 2344 N N . THR A 1 298 ? 33.520 13.740 28.127 1.00 90.31 298 THR A N 1
ATOM 2345 C CA . THR A 1 298 ? 34.596 13.102 28.890 1.00 90.31 298 THR A CA 1
ATOM 2346 C C . THR A 1 298 ? 35.212 11.989 28.043 1.00 90.31 298 THR A C 1
ATOM 2348 O O . THR A 1 298 ? 34.535 11.036 27.675 1.00 90.31 298 THR A O 1
ATOM 2351 N N . ALA A 1 299 ? 36.498 12.089 27.720 1.00 91.31 299 ALA A N 1
ATOM 2352 C CA . ALA A 1 299 ? 37.224 11.078 26.953 1.00 91.31 299 ALA A CA 1
ATOM 2353 C C . ALA A 1 299 ? 38.629 10.868 27.533 1.00 91.31 299 ALA A C 1
ATOM 2355 O O . ALA A 1 299 ? 39.180 11.759 28.185 1.00 91.31 299 ALA A O 1
ATOM 2356 N N . LYS A 1 300 ? 39.208 9.685 27.312 1.00 91.31 300 LYS A N 1
ATOM 2357 C CA . LYS A 1 300 ? 40.573 9.324 27.719 1.00 91.31 300 LYS A CA 1
ATOM 2358 C C . LYS A 1 300 ? 41.246 8.442 26.673 1.00 91.31 300 LYS A C 1
ATOM 2360 O O . LYS A 1 300 ? 40.576 7.697 25.963 1.00 91.31 300 LYS A O 1
ATOM 2365 N N . ILE A 1 301 ? 42.574 8.493 26.619 1.00 91.38 301 ILE A N 1
ATOM 2366 C CA . ILE A 1 301 ? 43.379 7.610 25.769 1.00 91.38 301 ILE A CA 1
ATOM 2367 C C . ILE A 1 301 ? 43.880 6.431 26.605 1.00 91.38 301 ILE A C 1
ATOM 2369 O O . ILE A 1 301 ? 44.489 6.624 27.657 1.00 91.38 301 ILE A O 1
ATOM 2373 N N . GLN A 1 302 ? 43.651 5.215 26.122 1.00 89.06 302 GLN A N 1
ATOM 2374 C CA . GLN A 1 302 ? 44.178 3.970 26.675 1.00 89.06 302 GLN A CA 1
ATOM 2375 C C . GLN A 1 302 ? 45.218 3.384 25.719 1.00 89.06 302 GLN A C 1
ATOM 2377 O O . GLN A 1 302 ? 45.083 3.490 24.502 1.00 89.06 302 GLN A O 1
ATOM 2382 N N . LYS A 1 303 ? 46.284 2.793 26.264 1.00 90.12 303 LYS A N 1
ATOM 2383 C CA . LYS A 1 303 ? 47.282 2.078 25.461 1.00 90.12 303 LYS A CA 1
ATOM 2384 C C . LYS A 1 303 ? 46.901 0.605 25.394 1.00 90.12 303 LYS A C 1
ATOM 2386 O O . LYS A 1 303 ? 46.740 -0.013 26.441 1.00 90.12 303 LYS A O 1
ATOM 2391 N N . GLU A 1 304 ? 46.848 0.049 24.192 1.00 83.75 304 GLU A N 1
ATOM 2392 C CA . GLU A 1 304 ? 46.694 -1.388 23.972 1.00 83.75 304 GLU A CA 1
ATOM 2393 C C . GLU A 1 304 ? 47.883 -1.953 23.199 1.00 83.75 304 GLU A C 1
ATOM 2395 O O . GLU A 1 304 ? 48.182 -1.516 22.087 1.00 83.75 304 GLU A O 1
ATOM 2400 N N . THR A 1 305 ? 48.535 -2.967 23.764 1.00 85.50 305 THR A N 1
ATOM 2401 C CA . THR A 1 305 ? 49.592 -3.722 23.083 1.00 85.50 305 THR A CA 1
ATOM 2402 C C . THR A 1 305 ? 48.994 -5.005 22.518 1.00 85.50 305 THR A C 1
ATOM 2404 O O . THR A 1 305 ? 48.501 -5.847 23.266 1.00 85.50 305 THR A O 1
ATOM 2407 N N . ARG A 1 306 ? 49.024 -5.170 21.192 1.00 80.25 306 ARG A N 1
ATOM 2408 C CA . ARG A 1 306 ? 48.560 -6.404 20.533 1.00 80.25 306 ARG A CA 1
ATOM 2409 C C . ARG A 1 306 ? 49.585 -7.529 20.706 1.00 80.25 306 ARG A C 1
ATOM 2411 O O . ARG A 1 306 ? 50.755 -7.270 20.969 1.00 80.25 306 ARG A O 1
ATOM 2418 N N . ALA A 1 307 ? 49.172 -8.774 20.459 1.00 76.62 307 ALA A N 1
ATOM 2419 C CA . ALA A 1 307 ? 50.056 -9.948 20.487 1.00 76.62 307 ALA A CA 1
ATOM 2420 C C . ALA A 1 307 ? 51.284 -9.826 19.554 1.00 76.62 307 ALA A C 1
ATOM 2422 O O . ALA A 1 307 ? 52.297 -10.477 19.779 1.00 76.62 307 ALA A O 1
ATOM 2423 N N . SER A 1 308 ? 51.219 -8.951 18.543 1.00 79.31 308 SER A N 1
ATOM 2424 C CA . SER A 1 308 ? 52.329 -8.595 17.650 1.00 79.31 308 SER A CA 1
ATOM 2425 C C . SER A 1 308 ? 53.348 -7.608 18.249 1.00 79.31 308 SER A C 1
ATOM 2427 O O . SER A 1 308 ? 54.253 -7.174 17.542 1.00 79.31 308 SER A O 1
ATOM 2429 N N . GLY A 1 309 ? 53.176 -7.167 19.500 1.00 79.44 309 GLY A N 1
ATOM 2430 C CA . GLY A 1 309 ? 54.006 -6.144 20.153 1.00 79.44 309 GLY A CA 1
ATOM 2431 C C . GLY A 1 309 ? 53.708 -4.702 19.720 1.00 79.44 309 GLY A C 1
ATOM 2432 O O . GLY A 1 309 ? 54.295 -3.760 20.246 1.00 79.44 309 GLY A O 1
ATOM 2433 N N . THR A 1 310 ? 52.784 -4.495 18.777 1.00 83.88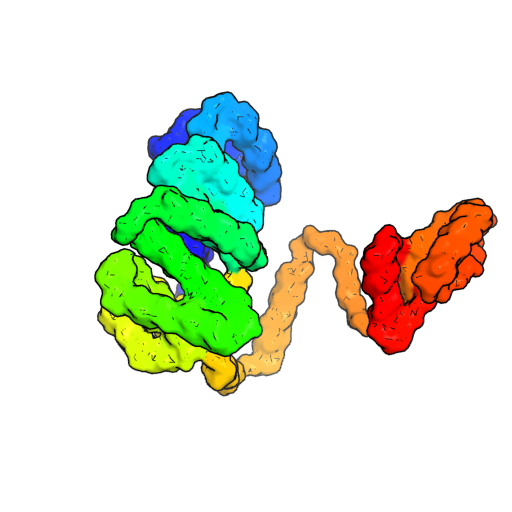 310 THR A N 1
ATOM 2434 C CA . THR A 1 310 ? 52.397 -3.159 18.305 1.00 83.88 310 THR A CA 1
ATOM 2435 C C . THR A 1 310 ? 51.512 -2.454 19.335 1.00 83.88 310 THR A C 1
ATOM 2437 O O . THR A 1 310 ? 50.487 -3.006 19.743 1.00 83.88 310 THR A O 1
ATOM 2440 N N . ILE A 1 311 ? 51.887 -1.229 19.714 1.00 87.88 311 ILE A N 1
ATOM 2441 C CA . ILE A 1 311 ? 51.125 -0.371 20.631 1.00 87.88 311 ILE A CA 1
ATOM 2442 C C . ILE A 1 311 ? 50.134 0.476 19.831 1.00 87.88 311 ILE A C 1
ATOM 2444 O O . ILE A 1 311 ? 50.501 1.112 18.844 1.00 87.88 311 ILE A O 1
ATOM 2448 N N . TYR A 1 312 ? 48.893 0.509 20.296 1.00 88.69 312 TYR A N 1
ATOM 2449 C CA . TYR A 1 312 ? 47.833 1.369 19.796 1.00 88.69 312 TYR A CA 1
ATOM 2450 C C . TYR A 1 312 ? 47.294 2.260 20.914 1.00 88.69 312 TYR A C 1
ATOM 2452 O O . TYR A 1 312 ? 47.351 1.922 22.096 1.00 88.69 312 TYR A O 1
ATOM 2460 N N . TYR A 1 313 ? 46.757 3.405 20.516 1.00 89.31 313 TYR A N 1
ATOM 2461 C CA . TYR A 1 313 ? 46.139 4.408 21.365 1.00 89.31 313 TYR A CA 1
ATOM 2462 C C . TYR A 1 313 ? 44.643 4.418 21.075 1.00 89.31 313 TYR A C 1
ATOM 2464 O O . TYR A 1 313 ? 44.192 4.891 20.030 1.00 89.31 313 TYR A O 1
ATOM 2472 N N . GLN A 1 314 ? 43.881 3.851 21.996 1.00 90.12 314 GLN A N 1
ATOM 2473 C CA . GLN A 1 314 ? 42.435 3.753 21.936 1.00 90.12 314 GLN A CA 1
ATOM 2474 C C . GLN A 1 314 ? 41.811 4.971 22.609 1.00 90.12 314 GLN A C 1
ATOM 2476 O O . GLN A 1 314 ? 42.118 5.265 23.764 1.00 90.12 314 GLN A O 1
ATOM 2481 N N . LEU A 1 315 ? 40.927 5.673 21.905 1.00 90.00 315 LEU A N 1
ATOM 2482 C CA . LEU A 1 315 ? 40.174 6.781 22.480 1.00 90.00 315 LEU A CA 1
ATOM 2483 C C . LEU A 1 315 ? 38.832 6.277 23.000 1.00 90.00 315 LEU A C 1
ATOM 2485 O O . LEU A 1 315 ? 38.038 5.740 22.228 1.00 90.00 315 LEU A O 1
ATOM 2489 N N . PHE A 1 316 ? 38.597 6.463 24.295 1.00 91.81 316 PHE A N 1
ATOM 2490 C CA . PHE A 1 316 ? 37.451 5.913 25.005 1.00 91.81 316 PHE A CA 1
ATOM 2491 C C . PHE A 1 316 ? 36.684 6.987 25.776 1.00 91.81 316 PHE A C 1
ATOM 2493 O O . PHE A 1 316 ? 37.275 7.765 26.530 1.00 91.81 316 PHE A O 1
ATOM 2500 N N . THR A 1 317 ? 35.361 6.959 25.658 1.00 90.81 317 THR A N 1
ATOM 2501 C CA . THR A 1 317 ? 34.425 7.782 26.426 1.00 90.81 317 THR A CA 1
ATOM 2502 C C . THR A 1 317 ? 33.536 6.872 27.276 1.00 90.81 317 THR A C 1
ATOM 2504 O O . THR A 1 317 ? 32.854 6.021 26.708 1.00 90.81 317 THR A O 1
ATOM 2507 N N . PRO A 1 318 ? 33.528 7.010 28.615 1.00 89.62 318 PRO A N 1
ATOM 2508 C CA . PRO A 1 318 ? 32.654 6.212 29.468 1.00 89.62 318 PRO A CA 1
ATOM 2509 C C . PRO A 1 318 ? 31.179 6.532 29.200 1.00 89.62 318 PRO A C 1
ATOM 2511 O O . PRO A 1 318 ? 30.831 7.671 28.886 1.00 89.62 318 PRO A O 1
ATOM 2514 N N . GLU A 1 319 ? 30.325 5.523 29.336 1.00 87.56 319 GLU A N 1
ATOM 2515 C CA . GLU A 1 319 ? 28.873 5.707 29.318 1.00 87.56 319 GLU A CA 1
ATOM 2516 C C . GLU A 1 319 ? 28.414 6.341 30.640 1.00 87.56 319 GLU A C 1
ATOM 2518 O O . GLU A 1 319 ? 29.048 6.164 31.686 1.00 87.56 319 GLU A O 1
ATOM 2523 N N . ASP A 1 320 ? 27.327 7.108 30.594 1.00 81.69 320 ASP A N 1
ATOM 2524 C CA . ASP A 1 320 ? 26.705 7.650 31.797 1.00 81.69 320 ASP A CA 1
ATOM 2525 C C . ASP A 1 320 ? 25.692 6.665 32.398 1.00 81.69 320 ASP A C 1
ATOM 2527 O O . ASP A 1 320 ? 25.207 5.740 31.750 1.00 81.69 320 ASP A O 1
ATOM 2531 N N . ALA A 1 321 ? 25.321 6.877 33.663 1.00 73.06 321 ALA A N 1
ATOM 2532 C CA . ALA A 1 321 ? 24.350 6.022 34.353 1.00 73.06 321 ALA A CA 1
ATOM 2533 C C . ALA A 1 321 ? 22.957 5.994 33.683 1.00 73.06 321 ALA A C 1
ATOM 2535 O O . ALA A 1 321 ? 22.112 5.189 34.066 1.00 73.06 321 ALA A O 1
ATOM 2536 N N . LYS A 1 322 ? 22.701 6.886 32.715 1.00 72.44 322 LYS A N 1
ATOM 2537 C CA . LYS A 1 322 ? 21.444 7.002 31.971 1.00 72.44 322 LYS A CA 1
ATOM 2538 C C . LYS A 1 322 ? 21.528 6.379 30.569 1.00 72.44 322 LYS A C 1
ATOM 2540 O O . LYS A 1 322 ? 20.530 6.425 29.857 1.00 72.44 322 LYS A O 1
ATOM 2545 N N . GLY A 1 323 ? 22.674 5.819 30.164 1.00 77.44 323 GLY A N 1
ATOM 2546 C CA . GLY A 1 323 ? 22.866 5.201 28.848 1.00 77.44 323 GLY A CA 1
ATOM 2547 C C . GLY A 1 323 ? 22.797 6.187 27.675 1.00 77.44 323 GLY A C 1
ATOM 2548 O O . GLY A 1 323 ? 22.390 5.808 26.578 1.00 77.44 323 GLY A O 1
ATOM 2549 N N . SER A 1 324 ? 23.084 7.474 27.906 1.00 82.38 324 SER A N 1
ATOM 2550 C CA . SER A 1 324 ? 22.775 8.537 26.939 1.00 82.38 324 SER A CA 1
ATOM 2551 C C . SER A 1 324 ? 23.966 9.012 26.103 1.00 82.38 324 SER A C 1
ATOM 2553 O O . SER A 1 324 ? 23.781 9.730 25.114 1.00 82.38 324 SER A O 1
ATOM 2555 N N . ILE A 1 325 ? 25.194 8.633 26.464 1.00 85.50 325 ILE A N 1
ATOM 2556 C CA . ILE A 1 325 ? 26.413 9.143 25.828 1.00 85.50 325 ILE A CA 1
ATOM 2557 C C . ILE A 1 325 ? 26.569 8.602 24.408 1.00 85.50 325 ILE A C 1
ATOM 2559 O O . ILE A 1 325 ? 26.951 9.363 23.518 1.00 85.50 325 ILE A O 1
ATOM 2563 N N . GLY A 1 326 ? 26.191 7.348 24.148 1.00 84.44 326 GLY A N 1
ATOM 2564 C CA . GLY A 1 326 ? 26.241 6.778 22.796 1.00 84.44 326 GLY A CA 1
ATOM 2565 C C . GLY A 1 326 ? 25.390 7.550 21.788 1.00 84.44 326 GLY A C 1
ATOM 2566 O O . GLY A 1 326 ? 25.834 7.823 20.670 1.00 84.44 326 GLY A O 1
ATOM 2567 N N . LEU A 1 327 ? 24.190 7.967 22.202 1.00 83.44 327 LEU A N 1
ATOM 2568 C CA . LEU A 1 327 ? 23.284 8.772 21.381 1.00 83.44 327 LEU A CA 1
ATOM 2569 C C . LEU A 1 327 ? 23.829 10.187 21.158 1.00 83.44 327 LEU A C 1
ATOM 2571 O O . LEU A 1 327 ? 23.801 10.684 20.035 1.00 83.44 327 LEU A O 1
ATOM 2575 N N . LYS A 1 328 ? 24.386 10.816 22.200 1.00 87.62 328 LYS A N 1
ATOM 2576 C CA . LYS A 1 328 ? 24.985 12.158 22.105 1.00 87.62 328 LYS A CA 1
ATOM 2577 C C . LYS A 1 328 ? 26.212 12.188 21.195 1.00 87.62 328 LYS A C 1
ATOM 2579 O O . LYS A 1 328 ? 26.379 13.140 20.439 1.00 87.62 328 LYS A O 1
ATOM 2584 N N . LEU A 1 329 ? 27.050 11.151 21.235 1.00 86.62 329 LEU A N 1
ATOM 2585 C CA . LEU A 1 329 ? 28.217 11.033 20.359 1.00 86.62 329 LEU A CA 1
ATOM 2586 C C . LEU A 1 329 ? 27.803 10.884 18.888 1.00 86.62 329 LEU A C 1
ATOM 2588 O O . LEU A 1 329 ? 28.345 11.587 18.038 1.00 86.62 329 LEU A O 1
ATOM 2592 N N . LYS A 1 330 ? 26.790 10.057 18.598 1.00 86.44 330 LYS A N 1
ATOM 2593 C CA . LYS A 1 330 ? 26.232 9.923 17.241 1.00 86.44 330 LYS A CA 1
ATOM 2594 C C . LYS A 1 330 ? 25.602 11.225 16.745 1.00 86.44 330 LYS A C 1
ATOM 2596 O O . LYS A 1 330 ? 25.865 11.635 15.621 1.00 86.44 330 LYS A O 1
ATOM 2601 N N . ALA A 1 331 ? 24.832 11.909 17.593 1.00 83.38 331 ALA A N 1
ATOM 2602 C CA . ALA A 1 331 ? 24.242 13.209 17.264 1.00 83.38 331 ALA A CA 1
ATOM 2603 C C . ALA A 1 331 ? 25.306 14.291 16.995 1.00 83.38 331 ALA A C 1
ATOM 2605 O O . ALA A 1 331 ? 25.090 15.181 16.179 1.00 83.38 331 ALA A O 1
ATOM 2606 N N . ALA A 1 332 ? 26.474 14.194 17.639 1.00 81.62 332 ALA A N 1
ATOM 2607 C CA . ALA A 1 332 ? 27.624 15.064 17.395 1.00 81.62 332 ALA A CA 1
ATOM 2608 C C . ALA A 1 332 ? 28.484 14.647 16.180 1.00 81.62 332 ALA A C 1
ATOM 2610 O O . ALA A 1 332 ? 29.509 15.285 15.922 1.00 81.62 332 ALA A O 1
ATOM 2611 N N . GLY A 1 333 ? 28.068 13.612 15.438 1.00 84.56 333 GLY A N 1
ATOM 2612 C CA . GLY A 1 333 ? 28.700 13.152 14.200 1.00 84.56 333 GLY A CA 1
ATOM 2613 C C . GLY A 1 333 ? 29.851 12.162 14.385 1.00 84.56 333 GLY A C 1
ATOM 2614 O O . GLY A 1 333 ? 30.637 11.983 13.460 1.00 84.56 333 GLY A O 1
ATOM 2615 N N . TYR A 1 334 ? 29.982 11.534 15.558 1.00 85.69 334 TYR A N 1
ATOM 2616 C CA . TYR A 1 334 ? 31.048 10.567 15.816 1.00 85.69 334 TYR A CA 1
ATOM 2617 C C . TYR A 1 334 ? 30.601 9.126 15.588 1.00 85.69 334 TYR A C 1
ATOM 2619 O O . TYR A 1 334 ? 29.557 8.689 16.078 1.00 85.69 334 TYR A O 1
ATOM 2627 N N . GLU A 1 335 ? 31.456 8.360 14.916 1.00 82.75 335 GLU A N 1
ATOM 2628 C CA . GLU A 1 335 ? 31.351 6.907 14.885 1.00 82.75 335 GLU A CA 1
ATOM 2629 C C . GLU A 1 335 ? 31.833 6.324 16.216 1.00 82.75 335 GLU A C 1
ATOM 2631 O O . GLU A 1 335 ? 32.878 6.705 16.750 1.00 82.75 335 GLU A O 1
ATOM 2636 N N . THR A 1 336 ? 31.046 5.408 16.777 1.00 86.12 336 THR A N 1
ATOM 2637 C CA . THR A 1 336 ? 31.300 4.833 18.097 1.00 86.12 336 THR A CA 1
ATOM 2638 C C . THR A 1 336 ? 31.182 3.319 18.071 1.00 86.12 336 THR A C 1
ATOM 2640 O O . THR A 1 336 ? 30.269 2.755 17.469 1.00 86.12 336 THR A O 1
ATOM 2643 N N . PHE A 1 337 ? 32.098 2.656 18.772 1.00 86.06 337 PHE A N 1
ATOM 2644 C CA . PHE A 1 337 ? 32.060 1.220 19.007 1.00 86.06 337 PHE A CA 1
ATOM 2645 C C . PHE A 1 337 ? 31.800 0.955 20.498 1.00 86.06 337 PHE A C 1
ATOM 2647 O O . PHE A 1 337 ? 32.626 1.358 21.322 1.00 86.06 337 PHE A O 1
ATOM 2654 N N . PRO A 1 338 ? 30.665 0.342 20.882 1.00 85.50 338 PRO A N 1
ATOM 2655 C CA . PRO A 1 338 ? 30.354 0.080 22.285 1.00 85.50 338 PRO A CA 1
ATOM 2656 C C . PRO A 1 338 ? 31.305 -0.966 22.878 1.00 85.50 338 PRO A C 1
ATOM 2658 O O . PRO A 1 338 ? 31.653 -1.952 22.232 1.00 85.50 338 PRO A O 1
ATOM 2661 N N . ILE A 1 339 ? 31.707 -0.754 24.129 1.00 82.06 339 ILE A N 1
ATOM 2662 C CA . ILE A 1 339 ? 32.526 -1.675 24.921 1.00 82.06 339 ILE A CA 1
ATOM 2663 C C . ILE A 1 339 ? 31.724 -2.078 26.150 1.00 82.06 339 ILE A C 1
ATOM 2665 O O . ILE A 1 339 ? 31.303 -1.207 26.911 1.00 82.06 339 ILE A O 1
ATOM 2669 N N . PHE A 1 340 ? 31.529 -3.380 26.345 1.00 81.12 340 PHE A N 1
ATOM 2670 C CA . PHE A 1 340 ? 30.715 -3.948 27.422 1.00 81.12 340 PHE A CA 1
ATOM 2671 C C . PHE A 1 340 ? 31.527 -4.399 28.640 1.00 81.12 340 PHE A C 1
ATOM 2673 O O . PHE A 1 340 ? 32.745 -4.676 28.556 1.00 81.12 340 PHE A O 1
#